Protein AF-0000000071068096 (afdb_homodimer)

pLDDT: mean 84.3, std 17.62, range [20.52, 98.5]

Sequence (348 aa):
MGEINALSCVGQDDVVSLRILCTKTRDGGQQKLEEVDMYGNTALLKACYLGRFECARTLLEFGANVFAMNYFGQNALTLATYAGHLPLVKELLRRRSYKDFNLSSMIPALCVATLQKHSALVAYFTQLDPRGVQETQTVHGLGVAELRGMIKTADRLNKHNAHSPPTFISNRLRMGEINALSCVGQDDVVSLRILCTKTRDGGQQKLEEVDMYGNTALLKACYLGRFECARTLLEFGANVFAMNYFGQNALTLATYAGHLPLVKELLRRRSYKDFNLSSMIPALCVATLQKHSALVAYFTQLDPRGVQETQTVHGLGVAELRGMIKTADRLNKHNAHSPPTFISNRLR

Foldseek 3Di:
DFPDALQVCLLVLPLPSNLVQLVVCLVPNLVRQLQAFPFRDGSLQLNLLQVSQSSNVSCVVSPHDQLGATNLQAGSLLNNLLVLRVVNNVVSCVPPPLVSRQVRGQARSLLSNVLSVSPVVVVVVCVSPVPCVVVRCQRPHDHNVRVVVSSVVVNVVSVVCSPDDRPRPPPPPD/DFPDALQVCLLVLPLPSNLVQLVVCLVPNLVRQLQAFPFRDGSLQLNLLQVSQSSNVSCVVSPHDQLGATNLQAGSLLNNLLVLRVVNNVVSCVPPPLVSRQVRGQARSLLSNVLSVSPVVVVVVCVSPVPCVVVRCQRPHDHNVRVVVSSVVVNVVSVVVSPDRRPRPPPPPD

Structure (mmCIF, N/CA/C/O backbone):
data_AF-0000000071068096-model_v1
#
loop_
_entity.id
_entity.type
_entity.pdbx_description
1 polymer PLU
#
loop_
_atom_site.group_PDB
_atom_site.id
_atom_site.type_symbol
_atom_site.label_atom_id
_atom_site.label_alt_id
_atom_site.label_comp_id
_atom_site.label_asym_id
_atom_site.label_entity_id
_atom_site.label_seq_id
_atom_site.pdbx_PDB_ins_code
_atom_site.Cartn_x
_atom_site.Cartn_y
_atom_site.Cartn_z
_atom_site.occupancy
_atom_site.B_iso_or_equiv
_atom_site.auth_seq_id
_atom_site.auth_comp_id
_atom_site.auth_asym_id
_atom_site.auth_atom_id
_atom_site.pdbx_PDB_model_num
ATOM 1 N N . MET A 1 1 ? 27.703 -15.531 -7.828 1 37.94 1 MET A N 1
ATOM 2 C CA . MET A 1 1 ? 26.578 -16.234 -8.422 1 37.94 1 MET A CA 1
ATOM 3 C C . MET A 1 1 ? 25.359 -16.188 -7.516 1 37.94 1 MET A C 1
ATOM 5 O O . MET A 1 1 ? 25.438 -16.547 -6.34 1 37.94 1 MET A O 1
ATOM 9 N N . GLY A 1 2 ? 24.562 -15.336 -7.652 1 51.66 2 GLY A N 1
ATOM 10 C CA . GLY A 1 2 ? 23.5 -15.062 -6.695 1 51.66 2 GLY A CA 1
ATOM 11 C C . GLY A 1 2 ? 22.766 -16.312 -6.238 1 51.66 2 GLY A C 1
ATOM 12 O O . GLY A 1 2 ? 22.766 -17.328 -6.945 1 51.66 2 GLY A O 1
ATOM 13 N N . GLU A 1 3 ? 22.703 -16.688 -5.016 1 64.75 3 GLU A N 1
ATOM 14 C CA . GLU A 1 3 ? 22.094 -17.891 -4.477 1 64.75 3 GLU A CA 1
ATOM 15 C C . GLU A 1 3 ? 20.766 -18.188 -5.168 1 64.75 3 GLU A C 1
ATOM 17 O O . GLU A 1 3 ? 19.969 -17.281 -5.41 1 64.75 3 GLU A O 1
ATOM 22 N N . ILE A 1 4 ? 20.812 -19.375 -5.875 1 80.62 4 ILE A N 1
ATOM 23 C CA . ILE A 1 4 ? 19.594 -19.844 -6.539 1 80.62 4 ILE A CA 1
ATOM 24 C C . ILE A 1 4 ? 18.5 -20.047 -5.504 1 80.62 4 ILE A C 1
ATOM 26 O O . ILE A 1 4 ? 18.672 -20.781 -4.535 1 80.62 4 ILE A O 1
ATOM 30 N N . ASN A 1 5 ? 17.547 -19.25 -5.516 1 89.81 5 ASN A N 1
ATOM 31 C CA . ASN A 1 5 ? 16.344 -19.438 -4.711 1 89.81 5 ASN A CA 1
ATOM 32 C C . ASN A 1 5 ? 15.078 -19.359 -5.559 1 89.81 5 ASN A C 1
ATOM 34 O O . ASN A 1 5 ? 15.156 -19.234 -6.781 1 89.81 5 ASN A O 1
ATOM 38 N N . ALA A 1 6 ? 14.008 -19.578 -4.996 1 93.69 6 ALA A N 1
ATOM 39 C CA . ALA A 1 6 ? 12.742 -19.656 -5.73 1 93.69 6 ALA A CA 1
ATOM 40 C C . ALA A 1 6 ? 12.469 -18.344 -6.477 1 93.69 6 ALA A C 1
ATOM 42 O O . ALA A 1 6 ? 12 -18.375 -7.617 1 93.69 6 ALA A O 1
ATOM 43 N N . LEU A 1 7 ? 12.781 -17.219 -5.891 1 94.12 7 LEU A N 1
ATOM 44 C CA . LEU A 1 7 ? 12.562 -15.906 -6.504 1 94.12 7 LEU A CA 1
ATOM 45 C C . LEU A 1 7 ? 13.383 -15.758 -7.781 1 94.12 7 LEU A C 1
ATOM 47 O O . LEU A 1 7 ? 12.875 -15.297 -8.805 1 94.12 7 LEU A O 1
ATOM 51 N N . SER A 1 8 ? 14.641 -16.141 -7.652 1 92.62 8 SER A N 1
ATOM 52 C CA . SER A 1 8 ? 15.5 -16.031 -8.828 1 92.62 8 SER A CA 1
ATOM 53 C C . SER A 1 8 ? 15.039 -16.969 -9.938 1 92.62 8 SER A C 1
ATOM 55 O O . SER A 1 8 ? 15.109 -16.625 -11.117 1 92.62 8 SER A O 1
ATOM 57 N N . CYS A 1 9 ? 14.633 -18.172 -9.594 1 94.38 9 CYS A N 1
ATOM 58 C CA . CYS A 1 9 ? 14.125 -19.109 -10.586 1 94.38 9 CYS A CA 1
ATOM 59 C C . CYS A 1 9 ? 12.93 -18.547 -11.328 1 94.38 9 CYS A C 1
ATOM 61 O O . CYS A 1 9 ? 12.859 -18.609 -12.555 1 94.38 9 CYS A O 1
ATOM 63 N N . VAL A 1 10 ? 12.031 -17.922 -10.586 1 95.62 10 VAL A N 1
ATOM 64 C CA . VAL A 1 10 ? 10.836 -17.344 -11.195 1 95.62 10 VAL A CA 1
ATOM 65 C C . VAL A 1 10 ? 11.227 -16.172 -12.086 1 95.62 10 VAL A C 1
ATOM 67 O O . VAL A 1 10 ? 10.695 -16.016 -13.195 1 95.62 10 VAL A O 1
ATOM 70 N N . GLY A 1 11 ? 12.125 -15.336 -11.578 1 93.44 11 GLY A N 1
ATOM 71 C CA . GLY A 1 11 ? 12.594 -14.211 -12.367 1 93.44 11 GLY A CA 1
ATOM 72 C C . GLY A 1 11 ? 13.109 -14.609 -13.734 1 93.44 11 GLY A C 1
ATOM 73 O O . GLY A 1 11 ? 12.914 -13.898 -14.711 1 93.44 11 GLY A O 1
ATOM 74 N N . GLN A 1 12 ? 13.641 -15.781 -13.781 1 93.44 12 GLN A N 1
ATOM 75 C CA . GLN A 1 12 ? 14.25 -16.25 -15.023 1 93.44 12 GLN A CA 1
ATOM 76 C C . GLN A 1 12 ? 13.32 -17.203 -15.766 1 93.44 12 GLN A C 1
ATOM 78 O O . GLN A 1 12 ? 13.695 -17.766 -16.797 1 93.44 12 GLN A O 1
ATOM 83 N N . ASP A 1 13 ? 12.18 -17.438 -15.234 1 95.81 13 ASP A N 1
ATOM 84 C CA . ASP A 1 13 ? 11.227 -18.406 -15.773 1 95.81 13 ASP A CA 1
ATOM 85 C C . ASP A 1 13 ? 11.859 -19.781 -15.891 1 95.81 13 ASP A C 1
ATOM 87 O O . ASP A 1 13 ? 11.656 -20.484 -16.891 1 95.81 13 ASP A O 1
ATOM 91 N N . ASP A 1 14 ? 12.672 -20.047 -14.922 1 95.5 14 ASP A N 1
ATOM 92 C CA . ASP A 1 14 ? 13.367 -21.328 -14.875 1 95.5 14 ASP A CA 1
ATOM 93 C C . ASP A 1 14 ? 12.57 -22.359 -14.062 1 95.5 14 ASP A C 1
ATOM 95 O O . ASP A 1 14 ? 12.906 -22.641 -12.914 1 95.5 14 ASP A O 1
ATOM 99 N N . VAL A 1 15 ? 11.695 -23.062 -14.703 1 97 15 VAL A N 1
ATOM 100 C CA . VAL A 1 15 ? 10.773 -23.984 -14.055 1 97 15 VAL A CA 1
ATOM 101 C C . VAL A 1 15 ? 11.523 -25.219 -13.555 1 97 15 VAL A C 1
ATOM 103 O O . VAL A 1 15 ? 11.227 -25.75 -12.484 1 97 15 VAL A O 1
ATOM 106 N N . VAL A 1 16 ? 12.414 -25.625 -14.305 1 96.5 16 VAL A N 1
ATOM 107 C CA . VAL A 1 16 ? 13.156 -26.844 -13.984 1 96.5 16 VAL A CA 1
ATOM 108 C C . VAL A 1 16 ? 13.922 -26.656 -12.672 1 96.5 16 VAL A C 1
ATOM 110 O O . VAL A 1 16 ? 13.789 -27.453 -11.742 1 96.5 16 VAL A O 1
ATOM 113 N N . SER A 1 17 ? 14.719 -25.625 -12.586 1 94.62 17 SER A N 1
ATOM 114 C CA . SER A 1 17 ? 15.461 -25.328 -11.367 1 94.62 17 SER A CA 1
ATOM 115 C C . SER A 1 17 ? 14.516 -25.125 -10.188 1 94.62 17 SER A C 1
ATOM 117 O O . SER A 1 17 ? 14.82 -25.516 -9.055 1 94.62 17 SER A O 1
ATOM 119 N N . LEU A 1 18 ? 13.406 -24.5 -10.438 1 95.06 18 LEU A N 1
ATOM 120 C CA . LEU A 1 18 ? 12.414 -24.281 -9.391 1 95.06 18 LEU A CA 1
ATOM 121 C C . LEU A 1 18 ? 11.898 -25.609 -8.852 1 95.06 18 LEU A C 1
ATOM 123 O O . LEU A 1 18 ? 11.797 -25.781 -7.637 1 95.06 18 LEU A O 1
ATOM 127 N N . ARG A 1 19 ? 11.594 -26.516 -9.727 1 94.06 19 ARG A N 1
ATOM 128 C CA . ARG A 1 19 ? 11.086 -27.828 -9.312 1 94.06 19 ARG A CA 1
ATOM 129 C C . ARG A 1 19 ? 12.117 -28.578 -8.492 1 94.06 19 ARG A C 1
ATOM 131 O O . ARG A 1 19 ? 11.781 -29.234 -7.5 1 94.06 19 ARG A O 1
ATOM 138 N N . ILE A 1 20 ? 13.297 -28.516 -8.93 1 92.12 20 ILE A N 1
ATOM 139 C CA . ILE A 1 20 ? 14.383 -29.172 -8.211 1 92.12 20 ILE A CA 1
ATOM 140 C C . ILE A 1 20 ? 14.5 -28.578 -6.805 1 92.12 20 ILE A C 1
ATOM 142 O O . ILE A 1 20 ? 14.586 -29.312 -5.82 1 92.12 20 ILE A O 1
ATOM 146 N N . LEU A 1 21 ? 14.523 -27.281 -6.801 1 90.69 21 LEU A N 1
ATOM 147 C CA . LEU A 1 21 ? 14.617 -26.578 -5.52 1 90.69 21 LEU A CA 1
ATOM 148 C C . LEU A 1 21 ? 13.461 -26.984 -4.602 1 90.69 21 LEU A C 1
ATOM 150 O O . LEU A 1 21 ? 13.672 -27.25 -3.416 1 90.69 21 LEU A O 1
ATOM 154 N N . CYS A 1 22 ? 12.266 -27.047 -5.078 1 91.12 22 CYS A N 1
ATOM 155 C CA . CYS A 1 22 ? 11.078 -27.375 -4.293 1 91.12 22 CYS A CA 1
ATOM 156 C C . CYS A 1 22 ? 11.125 -28.812 -3.805 1 91.12 22 CYS A C 1
ATOM 158 O O . CYS A 1 22 ? 10.664 -29.125 -2.699 1 91.12 22 CYS A O 1
ATOM 160 N N . THR A 1 23 ? 11.594 -29.672 -4.645 1 88.94 23 THR A N 1
ATOM 161 C CA . THR A 1 23 ? 11.688 -31.078 -4.281 1 88.94 23 THR A CA 1
ATOM 162 C C . THR A 1 23 ? 12.68 -31.297 -3.145 1 88.94 23 THR A C 1
ATOM 164 O O . THR A 1 23 ? 12.461 -32.125 -2.256 1 88.94 23 THR A O 1
ATOM 167 N N . LYS A 1 24 ? 13.688 -30.547 -3.139 1 83.06 24 LYS A N 1
ATOM 168 C CA . LYS A 1 24 ? 14.711 -30.656 -2.107 1 83.06 24 LYS A CA 1
ATOM 169 C C . LYS A 1 24 ? 14.219 -30.094 -0.776 1 83.06 24 LYS A C 1
ATOM 171 O O . LYS A 1 24 ? 14.648 -30.547 0.289 1 83.06 24 LYS A O 1
ATOM 176 N N . THR A 1 25 ? 13.453 -29.125 -0.808 1 71.06 25 THR A N 1
ATOM 177 C CA . THR A 1 25 ? 13.016 -28.422 0.397 1 71.06 25 THR A CA 1
ATOM 178 C C . THR A 1 25 ? 11.781 -29.078 0.997 1 71.06 25 THR A C 1
ATOM 180 O O . THR A 1 25 ? 11.219 -28.594 1.975 1 71.06 25 THR A O 1
ATOM 183 N N . ARG A 1 26 ? 11.211 -30.094 0.509 1 66.56 26 ARG A N 1
ATOM 184 C CA . ARG A 1 26 ? 9.992 -30.75 0.971 1 66.56 26 ARG A CA 1
ATOM 185 C C . ARG A 1 26 ? 10.039 -31 2.475 1 66.56 26 ARG A C 1
ATOM 187 O O . ARG A 1 26 ? 9.031 -30.828 3.168 1 66.56 26 ARG A O 1
ATOM 194 N N . ASP A 1 27 ? 11.195 -31.375 3.047 1 58.59 27 ASP A N 1
ATOM 195 C CA . ASP A 1 27 ? 11.258 -31.734 4.461 1 58.59 27 ASP A CA 1
ATOM 196 C C . ASP A 1 27 ? 11.469 -30.5 5.336 1 58.59 27 ASP A C 1
ATOM 198 O O . ASP A 1 27 ? 11.43 -30.594 6.562 1 58.59 27 ASP A O 1
ATOM 202 N N . GLY A 1 28 ? 11.531 -29.375 4.879 1 56.25 28 GLY A N 1
ATOM 203 C CA . GLY A 1 28 ? 11.82 -28.219 5.707 1 56.25 28 GLY A CA 1
ATOM 204 C C . GLY A 1 28 ? 11.797 -26.906 4.93 1 56.25 28 GLY A C 1
ATOM 205 O O . GLY A 1 28 ? 12.062 -25.844 5.492 1 56.25 28 GLY A O 1
ATOM 206 N N . GLY A 1 29 ? 11.414 -27.078 3.834 1 58.28 29 GLY A N 1
ATOM 207 C CA . GLY A 1 29 ? 11.812 -26.109 2.824 1 58.28 29 GLY A CA 1
ATOM 208 C C . GLY A 1 29 ? 10.727 -25.094 2.514 1 58.28 29 GLY A C 1
ATOM 209 O O . GLY A 1 29 ? 10.875 -24.297 1.591 1 58.28 29 GLY A O 1
ATOM 210 N N . GLN A 1 30 ? 9.656 -25.312 3.158 1 64.12 30 GLN A N 1
ATOM 211 C CA . GLN A 1 30 ? 8.625 -24.312 2.93 1 64.12 30 GLN A CA 1
ATOM 212 C C . GLN A 1 30 ? 9.148 -22.906 3.207 1 64.12 30 GLN A C 1
ATOM 214 O O . GLN A 1 30 ? 8.75 -21.953 2.545 1 64.12 30 GLN A O 1
ATOM 219 N N . GLN A 1 31 ? 10.031 -22.922 4.098 1 66.69 31 GLN A N 1
ATOM 220 C CA . GLN A 1 31 ? 10.594 -21.625 4.473 1 66.69 31 GLN A CA 1
ATOM 221 C C . GLN A 1 31 ? 11.328 -20.984 3.301 1 66.69 31 GLN A C 1
ATOM 223 O O . GLN A 1 31 ? 11.273 -19.766 3.113 1 66.69 31 GLN A O 1
ATOM 228 N N . LYS A 1 32 ? 11.797 -21.844 2.512 1 78.5 32 LYS A N 1
ATOM 229 C CA . LYS A 1 32 ? 12.586 -21.312 1.402 1 78.5 32 LYS A CA 1
ATOM 230 C C . LYS A 1 32 ? 11.688 -20.781 0.292 1 78.5 32 LYS A C 1
ATOM 232 O O . LYS A 1 32 ? 12.055 -19.828 -0.41 1 78.5 32 LYS A O 1
ATOM 237 N N . LEU A 1 33 ? 10.492 -21.328 0.272 1 88.38 33 LEU A N 1
ATOM 238 C CA . LEU A 1 33 ? 9.555 -20.891 -0.749 1 88.38 33 LEU A CA 1
ATOM 239 C C . LEU A 1 33 ? 8.945 -19.531 -0.385 1 88.38 33 LEU A C 1
ATOM 241 O O . LEU A 1 33 ? 8.484 -18.797 -1.26 1 88.38 33 LEU A O 1
ATOM 245 N N . GLU A 1 34 ? 9.094 -19.172 0.942 1 92.06 34 GLU A N 1
ATOM 246 C CA . GLU A 1 34 ? 8.352 -18 1.415 1 92.06 34 GLU A CA 1
ATOM 247 C C . GLU A 1 34 ? 9.281 -16.812 1.606 1 92.06 34 GLU A C 1
ATOM 249 O O . GLU A 1 34 ? 8.875 -15.789 2.168 1 92.06 34 GLU A O 1
ATOM 254 N N . GLU A 1 35 ? 10.508 -17.047 1.149 1 90.81 35 GLU A N 1
ATOM 255 C CA . GLU A 1 35 ? 11.375 -15.883 1.141 1 90.81 35 GLU A CA 1
ATOM 256 C C . GLU A 1 35 ? 10.773 -14.758 0.299 1 90.81 35 GLU A C 1
ATOM 258 O O . GLU A 1 35 ? 10.117 -15.016 -0.711 1 90.81 35 GLU A O 1
ATOM 263 N N . VAL A 1 36 ? 11.016 -13.484 0.747 1 93.12 36 VAL A N 1
ATOM 264 C CA . VAL A 1 36 ? 10.406 -12.367 0.035 1 93.12 36 VAL A CA 1
ATOM 265 C C . VAL A 1 36 ? 11.5 -11.43 -0.486 1 93.12 36 VAL A C 1
ATOM 267 O O . VAL A 1 36 ? 12.602 -11.398 0.057 1 93.12 36 VAL A O 1
ATOM 270 N N . ASP A 1 37 ? 11.188 -10.68 -1.514 1 91.56 37 ASP A N 1
ATOM 271 C CA . ASP A 1 37 ? 12.078 -9.625 -1.99 1 91.56 37 ASP A CA 1
ATOM 272 C C . ASP A 1 37 ? 11.844 -8.32 -1.236 1 91.56 37 ASP A C 1
ATOM 274 O O . ASP A 1 37 ? 11.164 -8.312 -0.205 1 91.56 37 ASP A O 1
ATOM 278 N N . MET A 1 38 ? 12.43 -7.215 -1.698 1 88.75 38 MET A N 1
ATOM 279 C CA . MET A 1 38 ? 12.422 -5.945 -0.978 1 88.75 38 MET A CA 1
ATOM 280 C C . MET A 1 38 ? 11.008 -5.367 -0.907 1 88.75 38 MET A C 1
ATOM 282 O O . MET A 1 38 ? 10.734 -4.492 -0.085 1 88.75 38 MET A O 1
ATOM 286 N N . TYR A 1 39 ? 10.172 -5.898 -1.761 1 92 39 TYR A N 1
ATOM 287 C CA . TYR A 1 39 ? 8.805 -5.383 -1.772 1 92 39 TYR A CA 1
ATOM 288 C C . TYR A 1 39 ? 7.832 -6.402 -1.199 1 92 39 TYR A C 1
ATOM 290 O O . TYR A 1 39 ? 6.613 -6.246 -1.327 1 92 39 TYR A O 1
ATOM 298 N N . GLY A 1 40 ? 8.383 -7.465 -0.625 1 93 40 GLY A N 1
ATOM 299 C CA . GLY A 1 40 ? 7.547 -8.438 0.073 1 93 40 GLY A CA 1
ATOM 300 C C . GLY A 1 40 ? 6.965 -9.492 -0.846 1 93 40 GLY A C 1
ATOM 301 O O . GLY A 1 40 ? 6.043 -10.211 -0.461 1 93 40 GLY A O 1
ATOM 302 N N . ASN A 1 41 ? 7.449 -9.562 -2.043 1 94.88 41 ASN A N 1
ATOM 303 C CA . ASN A 1 41 ? 6.961 -10.578 -2.965 1 94.88 41 ASN A CA 1
ATOM 304 C C . ASN A 1 41 ? 7.586 -11.945 -2.68 1 94.88 41 ASN A C 1
ATOM 306 O O . ASN A 1 41 ? 8.812 -12.07 -2.643 1 94.88 41 ASN A O 1
ATOM 310 N N . THR A 1 42 ? 6.734 -12.883 -2.457 1 95.25 42 THR A N 1
ATOM 311 C CA . THR A 1 42 ? 7.195 -14.266 -2.496 1 95.25 42 THR A CA 1
ATOM 312 C C . THR A 1 42 ? 7.398 -14.727 -3.936 1 95.25 42 THR A C 1
ATOM 314 O O . THR A 1 42 ? 7.055 -14.008 -4.879 1 95.25 42 THR A O 1
ATOM 317 N N . ALA A 1 43 ? 7.957 -15.922 -4.051 1 96.06 43 ALA A N 1
ATOM 318 C CA . ALA A 1 43 ? 8.117 -16.484 -5.395 1 96.06 43 ALA A CA 1
ATOM 319 C C . ALA A 1 43 ? 6.773 -16.625 -6.09 1 96.06 43 ALA A C 1
ATOM 321 O O . ALA A 1 43 ? 6.652 -16.359 -7.289 1 96.06 43 ALA A O 1
ATOM 322 N N . LEU A 1 44 ? 5.762 -17.047 -5.363 1 97.44 44 LEU A N 1
ATOM 323 C CA . LEU A 1 44 ? 4.434 -17.203 -5.953 1 97.44 44 LEU A CA 1
ATOM 324 C C . LEU A 1 44 ? 3.893 -15.859 -6.434 1 97.44 44 LEU A C 1
ATOM 326 O O . LEU A 1 44 ? 3.379 -15.75 -7.551 1 97.44 44 LEU A O 1
ATOM 330 N N . LEU A 1 45 ? 3.982 -14.844 -5.574 1 96.94 45 LEU A N 1
ATOM 331 C CA . LEU A 1 45 ? 3.502 -13.516 -5.957 1 96.94 45 LEU A CA 1
ATOM 332 C C . LEU A 1 45 ? 4.223 -13.023 -7.207 1 96.94 45 LEU A C 1
ATOM 334 O O . LEU A 1 45 ? 3.588 -12.484 -8.117 1 96.94 45 LEU A O 1
ATOM 338 N N . LYS A 1 46 ? 5.504 -13.211 -7.234 1 96.56 46 LYS A N 1
ATOM 339 C CA . LYS A 1 46 ? 6.281 -12.797 -8.398 1 96.56 46 LYS A CA 1
ATOM 340 C C . LYS A 1 46 ? 5.844 -13.555 -9.648 1 96.56 46 LYS A C 1
ATOM 342 O O . LYS A 1 46 ? 5.719 -12.969 -10.727 1 96.56 46 LYS A O 1
ATOM 347 N N . ALA A 1 47 ? 5.672 -14.82 -9.539 1 97.38 47 ALA A N 1
ATOM 348 C CA . ALA A 1 47 ? 5.199 -15.625 -10.664 1 97.38 47 ALA A CA 1
ATOM 349 C C . ALA A 1 47 ? 3.857 -15.117 -11.18 1 97.38 47 ALA A C 1
ATOM 351 O O . ALA A 1 47 ? 3.633 -15.062 -12.391 1 97.38 47 ALA A O 1
ATOM 352 N N . CYS A 1 48 ? 2.961 -14.734 -10.297 1 97.88 48 CYS A N 1
ATOM 353 C CA . CYS A 1 48 ? 1.644 -14.227 -10.656 1 97.88 48 CYS A CA 1
ATOM 354 C C . CYS A 1 48 ? 1.756 -12.875 -11.359 1 97.88 48 CYS A C 1
ATOM 356 O O . CYS A 1 48 ? 1.116 -12.648 -12.383 1 97.88 48 CYS A O 1
ATOM 358 N N . TYR A 1 49 ? 2.572 -12.039 -10.828 1 96.69 49 TYR A N 1
ATOM 359 C CA . TYR A 1 49 ? 2.775 -10.727 -11.422 1 96.69 49 TYR A CA 1
ATOM 360 C C . TYR A 1 49 ? 3.297 -10.836 -12.844 1 96.69 49 TYR A C 1
ATOM 362 O O . TYR A 1 49 ? 2.883 -10.086 -13.727 1 96.69 49 TYR A O 1
ATOM 370 N N . LEU A 1 50 ? 4.16 -11.82 -13.031 1 96.38 50 LEU A N 1
ATOM 371 C CA . LEU A 1 50 ? 4.828 -11.969 -14.32 1 96.38 50 LEU A CA 1
ATOM 372 C C . LEU A 1 50 ? 4.012 -12.859 -15.258 1 96.38 50 LEU A C 1
ATOM 374 O O . LEU A 1 50 ? 4.359 -13.023 -16.422 1 96.38 50 LEU A O 1
ATOM 378 N N . GLY A 1 51 ? 3.002 -13.43 -14.75 1 96.56 51 GLY A N 1
ATOM 379 C CA . GLY A 1 51 ? 2.188 -14.32 -15.562 1 96.56 51 GLY A CA 1
ATOM 380 C C . GLY A 1 51 ? 2.891 -15.625 -15.906 1 96.56 51 GLY A C 1
ATOM 381 O O . GLY A 1 51 ? 2.74 -16.141 -17.016 1 96.56 51 GLY A O 1
ATOM 382 N N . ARG A 1 52 ? 3.691 -16.062 -15.055 1 97.12 52 ARG A N 1
ATOM 383 C CA . ARG A 1 52 ? 4.418 -17.297 -15.289 1 97.12 52 ARG A CA 1
ATOM 384 C C . ARG A 1 52 ? 3.643 -18.5 -14.742 1 97.12 52 ARG A C 1
ATOM 386 O O . ARG A 1 52 ? 3.912 -18.969 -13.633 1 97.12 52 ARG A O 1
ATOM 393 N N . PHE A 1 53 ? 2.863 -19.031 -15.547 1 98.31 53 PHE A N 1
ATOM 394 C CA . PHE A 1 53 ? 1.856 -20.016 -15.164 1 98.31 53 PHE A CA 1
ATOM 395 C C . PHE A 1 53 ? 2.514 -21.266 -14.594 1 98.31 53 PHE A C 1
ATOM 397 O O . PHE A 1 53 ? 2.148 -21.734 -13.516 1 98.31 53 PHE A O 1
ATOM 404 N N . GLU A 1 54 ? 3.477 -21.797 -15.258 1 98.44 54 GLU A N 1
ATOM 405 C CA . GLU A 1 54 ? 4.082 -23.047 -14.844 1 98.44 54 GLU A CA 1
ATOM 406 C C . GLU A 1 54 ? 4.855 -22.891 -13.539 1 98.44 54 GLU A C 1
ATOM 408 O O . GLU A 1 54 ? 4.871 -23.797 -12.711 1 98.44 54 GLU A O 1
ATOM 413 N N . CYS A 1 55 ? 5.527 -21.766 -13.367 1 97.94 55 CYS A N 1
ATOM 414 C CA . CYS A 1 55 ? 6.188 -21.484 -12.094 1 97.94 55 CYS A CA 1
ATOM 415 C C . CYS A 1 55 ? 5.176 -21.438 -10.961 1 97.94 55 CYS A C 1
ATOM 417 O O . CYS A 1 55 ? 5.379 -22.062 -9.914 1 97.94 55 CYS A O 1
ATOM 419 N N . ALA A 1 56 ? 4.125 -20.688 -11.188 1 98.25 56 ALA A N 1
ATOM 420 C CA . ALA A 1 56 ? 3.09 -20.547 -10.172 1 98.25 56 ALA A CA 1
ATOM 421 C C . ALA A 1 56 ? 2.482 -21.906 -9.82 1 98.25 56 ALA A C 1
ATOM 423 O O . ALA A 1 56 ? 2.309 -22.234 -8.641 1 98.25 56 ALA A O 1
ATOM 424 N N . ARG A 1 57 ? 2.178 -22.672 -10.828 1 97.69 57 ARG A N 1
ATOM 425 C CA . ARG A 1 57 ? 1.593 -24 -10.617 1 97.69 57 ARG A CA 1
ATOM 426 C C . ARG A 1 57 ? 2.529 -24.891 -9.805 1 97.69 57 ARG A C 1
ATOM 428 O O . ARG A 1 57 ? 2.092 -25.578 -8.883 1 97.69 57 ARG A O 1
ATOM 435 N N . THR A 1 58 ? 3.793 -24.906 -10.164 1 96.31 58 THR A N 1
ATOM 436 C CA . THR A 1 58 ? 4.793 -25.688 -9.43 1 96.31 58 THR A CA 1
ATOM 437 C C . THR A 1 58 ? 4.836 -25.266 -7.969 1 96.31 58 THR A C 1
ATOM 439 O O . THR A 1 58 ? 4.797 -26.109 -7.07 1 96.31 58 THR A O 1
ATOM 442 N N . LEU A 1 59 ? 4.934 -23.969 -7.723 1 96.5 59 LEU A N 1
ATOM 443 C CA . LEU A 1 59 ? 4.992 -23.438 -6.363 1 96.5 59 LEU A CA 1
ATOM 444 C C . LEU A 1 59 ? 3.75 -23.844 -5.574 1 96.5 59 LEU A C 1
ATOM 446 O O . LEU A 1 59 ? 3.854 -24.266 -4.418 1 96.5 59 LEU A O 1
ATOM 450 N N . LEU A 1 60 ? 2.59 -23.734 -6.172 1 95.94 60 LEU A N 1
ATOM 451 C CA . LEU A 1 60 ? 1.342 -24.109 -5.516 1 95.94 60 LEU A CA 1
ATOM 452 C C . LEU A 1 60 ? 1.319 -25.609 -5.203 1 95.94 60 LEU A C 1
ATOM 454 O O . LEU A 1 60 ? 0.844 -26.016 -4.145 1 95.94 60 LEU A O 1
ATOM 458 N N . GLU A 1 61 ? 1.783 -26.406 -6.117 1 93.81 61 GLU A N 1
ATOM 459 C CA . GLU A 1 61 ? 1.857 -27.859 -5.926 1 93.81 61 GLU A CA 1
ATOM 460 C C . GLU A 1 61 ? 2.727 -28.203 -4.723 1 93.81 61 GLU A C 1
ATOM 462 O O . GLU A 1 61 ? 2.455 -29.188 -4.02 1 93.81 61 GLU A O 1
ATOM 467 N N . PHE A 1 62 ? 3.723 -27.453 -4.5 1 93.25 62 PHE A N 1
ATOM 468 C CA . PHE A 1 62 ? 4.668 -27.766 -3.432 1 93.25 62 PHE A CA 1
ATOM 469 C C . PHE A 1 62 ? 4.324 -26.984 -2.164 1 93.25 62 PHE A C 1
ATOM 471 O O . PHE A 1 62 ? 5.129 -26.922 -1.234 1 93.25 62 PHE A O 1
ATOM 478 N N . GLY A 1 63 ? 3.211 -26.266 -2.193 1 92.12 63 GLY A N 1
ATOM 479 C CA . GLY A 1 63 ? 2.662 -25.766 -0.942 1 92.12 63 GLY A CA 1
ATOM 480 C C . GLY A 1 63 ? 2.965 -24.297 -0.699 1 92.12 63 GLY A C 1
ATOM 481 O O . GLY A 1 63 ? 2.936 -23.844 0.443 1 92.12 63 GLY A O 1
ATOM 482 N N . ALA A 1 64 ? 3.32 -23.547 -1.729 1 94.25 64 ALA A N 1
ATOM 483 C CA . ALA A 1 64 ? 3.51 -22.109 -1.544 1 94.25 64 ALA A CA 1
ATOM 484 C C . ALA A 1 64 ? 2.289 -21.484 -0.882 1 94.25 64 ALA A C 1
ATOM 486 O O . ALA A 1 64 ? 1.152 -21.875 -1.152 1 94.25 64 ALA A O 1
ATOM 487 N N . ASN A 1 65 ? 2.49 -20.5 0.009 1 93.44 65 ASN A N 1
ATOM 488 C CA . ASN A 1 65 ? 1.43 -19.828 0.754 1 93.44 65 ASN A CA 1
ATOM 489 C C . ASN A 1 65 ? 0.576 -18.953 -0.155 1 93.44 65 ASN A C 1
ATOM 491 O O . ASN A 1 65 ? 0.968 -17.828 -0.49 1 93.44 65 ASN A O 1
ATOM 495 N N . VAL A 1 66 ? -0.617 -19.406 -0.5 1 95.19 66 VAL A N 1
ATOM 496 C CA . VAL A 1 66 ? -1.519 -18.719 -1.415 1 95.19 66 VAL A CA 1
ATOM 497 C C . VAL A 1 66 ? -2.135 -17.516 -0.717 1 95.19 66 VAL A C 1
ATOM 499 O O . VAL A 1 66 ? -2.676 -16.609 -1.372 1 95.19 66 VAL A O 1
ATOM 502 N N . PHE A 1 67 ? -1.901 -17.312 0.592 1 91.12 67 PHE A N 1
ATOM 503 C CA . PHE A 1 67 ? -2.494 -16.234 1.386 1 91.12 67 PHE A CA 1
ATOM 504 C C . PHE A 1 67 ? -1.532 -15.062 1.516 1 91.12 67 PHE A C 1
ATOM 506 O O . PHE A 1 67 ? -1.891 -14.016 2.061 1 91.12 67 PHE A O 1
ATOM 513 N N . ALA A 1 68 ? -0.378 -15.211 0.988 1 91.44 68 ALA A N 1
ATOM 514 C C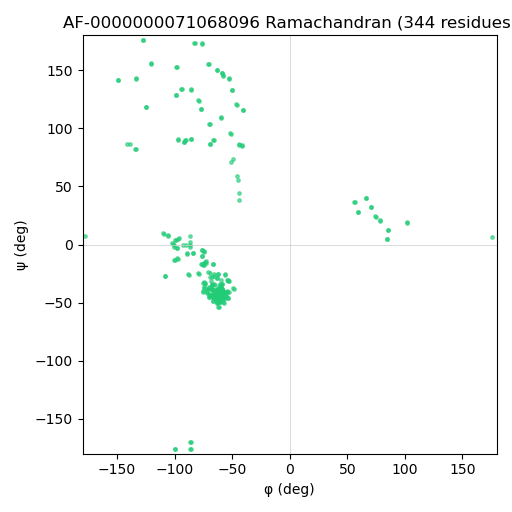A . ALA A 1 68 ? 0.646 -14.18 1.134 1 91.44 68 ALA A CA 1
ATOM 515 C C . ALA A 1 68 ? 0.211 -12.875 0.469 1 91.44 68 ALA A C 1
ATOM 517 O O . ALA A 1 68 ? -0.556 -12.891 -0.498 1 91.44 68 ALA A O 1
ATOM 518 N N . MET A 1 69 ? 0.67 -11.773 0.993 1 90.5 69 MET A N 1
ATOM 519 C CA . MET A 1 69 ? 0.502 -10.43 0.45 1 90.5 69 MET A CA 1
ATOM 520 C C . MET A 1 69 ? 1.824 -9.672 0.46 1 90.5 69 MET A C 1
ATOM 522 O O . MET A 1 69 ? 2.619 -9.812 1.391 1 90.5 69 MET A O 1
ATOM 526 N N . ASN A 1 70 ? 2.008 -8.891 -0.576 1 91.94 70 ASN A N 1
ATOM 527 C CA . ASN A 1 70 ? 3.219 -8.078 -0.562 1 91.94 70 ASN A CA 1
ATOM 528 C C . ASN A 1 70 ? 3 -6.758 0.176 1 91.94 70 ASN A C 1
ATOM 530 O O . ASN A 1 70 ? 1.941 -6.539 0.766 1 91.94 70 ASN A O 1
ATOM 534 N N . TYR A 1 71 ? 3.998 -5.965 0.153 1 89.44 71 TYR A N 1
ATOM 535 C CA . TYR A 1 71 ? 3.986 -4.766 0.985 1 89.44 71 TYR A CA 1
ATOM 536 C C . TYR A 1 71 ? 3.088 -3.693 0.385 1 89.44 71 TYR A C 1
ATOM 538 O O . TYR A 1 71 ? 2.859 -2.648 1.001 1 89.44 71 TYR A O 1
ATOM 546 N N . PHE A 1 72 ? 2.531 -3.928 -0.812 1 88 72 PHE A N 1
ATOM 547 C CA . PHE A 1 72 ? 1.571 -3.031 -1.443 1 88 72 PHE A CA 1
ATOM 548 C C . PHE A 1 72 ? 0.146 -3.525 -1.228 1 88 72 PHE A C 1
ATOM 550 O O . PHE A 1 72 ? -0.805 -2.947 -1.759 1 88 72 PHE A O 1
ATOM 557 N N . GLY A 1 73 ? 0.034 -4.59 -0.471 1 86.38 73 GLY A N 1
ATOM 558 C CA . GLY A 1 73 ? -1.285 -5.137 -0.198 1 86.38 73 GLY A CA 1
ATOM 559 C C . GLY A 1 73 ? -1.84 -5.961 -1.346 1 86.38 73 GLY A C 1
ATOM 560 O O . GLY A 1 73 ? -3.057 -6.105 -1.483 1 86.38 73 GLY A O 1
ATOM 561 N N . GLN A 1 74 ? -1.029 -6.406 -2.172 1 91.5 74 GLN A N 1
ATOM 562 C CA . GLN A 1 74 ? -1.454 -7.223 -3.307 1 91.5 74 GLN A CA 1
ATOM 563 C C . GLN A 1 74 ? -1.251 -8.711 -3.021 1 91.5 74 GLN A C 1
ATOM 565 O O . GLN A 1 74 ? -0.189 -9.117 -2.545 1 91.5 74 GLN A O 1
ATOM 570 N N . ASN A 1 75 ? -2.279 -9.453 -3.236 1 93.81 75 ASN A N 1
ATOM 571 C CA . ASN A 1 75 ? -2.146 -10.898 -3.121 1 93.81 75 ASN A CA 1
ATOM 572 C C . ASN A 1 75 ? -1.996 -11.555 -4.488 1 93.81 75 ASN A C 1
ATOM 574 O O . ASN A 1 75 ? -1.909 -10.867 -5.508 1 93.81 75 ASN A O 1
ATOM 578 N N . ALA A 1 76 ? -1.945 -12.891 -4.5 1 97.19 76 ALA A N 1
ATOM 579 C CA . ALA A 1 76 ? -1.67 -13.633 -5.727 1 97.19 76 ALA A CA 1
ATOM 580 C C . ALA A 1 76 ? -2.736 -13.359 -6.785 1 97.19 76 ALA A C 1
ATOM 582 O O . ALA A 1 76 ? -2.418 -13.172 -7.961 1 97.19 76 ALA A O 1
ATOM 583 N N . LEU A 1 77 ? -3.99 -13.258 -6.398 1 97.12 77 LEU A N 1
ATOM 584 C CA . LEU A 1 77 ? -5.086 -13.039 -7.34 1 97.12 77 LEU A CA 1
ATOM 585 C C . LEU A 1 77 ? -4.98 -11.656 -7.977 1 97.12 77 LEU A C 1
ATOM 587 O O . LEU A 1 77 ? -5.117 -11.523 -9.195 1 97.12 77 LEU A O 1
ATOM 591 N N . THR A 1 78 ? -4.73 -10.688 -7.148 1 95.38 78 THR A N 1
ATOM 592 C CA . THR A 1 78 ? -4.605 -9.32 -7.645 1 95.38 78 THR A CA 1
ATOM 593 C C . THR A 1 78 ? -3.463 -9.211 -8.648 1 95.38 78 THR A C 1
ATOM 595 O O . THR A 1 78 ? -3.611 -8.586 -9.703 1 95.38 78 THR A O 1
ATOM 598 N N . LEU A 1 79 ? -2.416 -9.828 -8.336 1 96.81 79 LEU A N 1
ATOM 599 C CA . LEU A 1 79 ? -1.247 -9.75 -9.211 1 96.81 79 LEU A CA 1
ATOM 600 C C . LEU A 1 79 ? -1.484 -10.508 -10.508 1 96.81 79 LEU A C 1
ATOM 602 O O . LEU A 1 79 ? -1.136 -10.031 -11.586 1 96.81 79 LEU A O 1
ATOM 606 N N . ALA A 1 80 ? -2.014 -11.688 -10.445 1 98.19 80 ALA A N 1
ATOM 607 C CA . ALA A 1 80 ? -2.352 -12.438 -11.656 1 98.19 80 ALA A CA 1
ATOM 608 C C . ALA A 1 80 ? -3.332 -11.656 -12.523 1 98.19 80 ALA A C 1
ATOM 610 O O . ALA A 1 80 ? -3.254 -11.711 -13.758 1 98.19 80 ALA A O 1
ATOM 611 N N . THR A 1 81 ? -4.297 -10.977 -11.891 1 97.12 81 THR A N 1
ATOM 612 C CA . THR A 1 81 ? -5.258 -10.141 -12.586 1 97.12 81 THR A CA 1
ATOM 613 C C . THR A 1 81 ? -4.555 -8.984 -13.289 1 97.12 81 THR A C 1
ATOM 615 O O . THR A 1 81 ? -4.871 -8.664 -14.438 1 97.12 81 THR A O 1
ATOM 618 N N . TYR A 1 82 ? -3.67 -8.375 -12.57 1 96.69 82 TYR A N 1
ATOM 619 C CA . TYR A 1 82 ? -2.889 -7.297 -13.172 1 96.69 82 TYR A CA 1
ATOM 620 C C . TYR A 1 82 ? -2.205 -7.77 -14.445 1 96.69 82 TYR A C 1
ATOM 622 O O . TYR A 1 82 ? -2.174 -7.043 -15.445 1 96.69 82 TYR A O 1
ATOM 630 N N . ALA A 1 83 ? -1.682 -8.984 -14.414 1 96.62 83 ALA A N 1
ATOM 631 C CA . ALA A 1 83 ? -0.986 -9.555 -15.562 1 96.62 83 ALA A CA 1
ATOM 632 C C . ALA A 1 83 ? -1.972 -9.945 -16.656 1 96.62 83 ALA A C 1
ATOM 634 O O . ALA A 1 83 ? -1.568 -10.25 -17.781 1 96.62 83 ALA A O 1
ATOM 635 N N . GLY A 1 84 ? -3.219 -10 -16.312 1 97.81 84 GLY A N 1
ATOM 63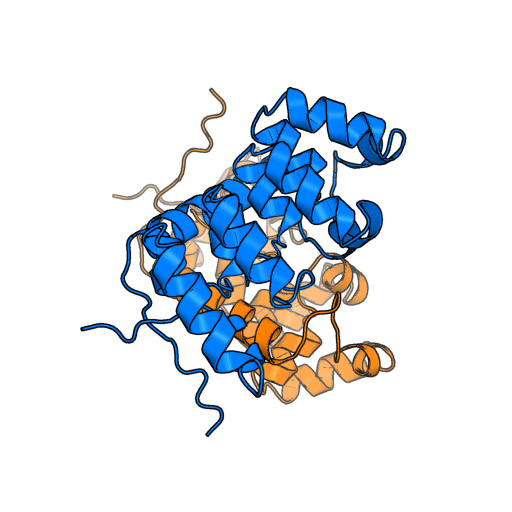6 C CA . GLY A 1 84 ? -4.242 -10.367 -17.281 1 97.81 84 GLY A CA 1
ATOM 637 C C . GLY A 1 84 ? -4.258 -11.852 -17.609 1 97.81 84 GLY A C 1
ATOM 638 O O . GLY A 1 84 ? -4.68 -12.25 -18.688 1 97.81 84 GLY A O 1
ATOM 639 N N . HIS A 1 85 ? -3.781 -12.648 -16.766 1 98 85 HIS A N 1
ATOM 640 C CA . HIS A 1 85 ? -3.588 -14.07 -17.047 1 98 85 HIS A CA 1
ATOM 641 C C . HIS A 1 85 ? -4.758 -14.898 -16.516 1 98 85 HIS A C 1
ATOM 643 O O . HIS A 1 85 ? -4.684 -15.469 -15.43 1 98 85 HIS A O 1
ATOM 649 N N . LEU A 1 86 ? -5.754 -15.125 -17.297 1 98.31 86 LEU A N 1
ATOM 650 C CA . LEU A 1 86 ? -7 -15.773 -16.906 1 98.31 86 LEU A CA 1
ATOM 651 C C . LEU A 1 86 ? -6.746 -17.203 -16.453 1 98.31 86 LEU A C 1
ATOM 653 O O . LEU A 1 86 ? -7.254 -17.641 -15.414 1 98.31 86 LEU A O 1
ATOM 657 N N . PRO A 1 87 ? -5.934 -17.984 -17.156 1 98.44 87 PRO A N 1
ATOM 658 C CA . PRO A 1 87 ? -5.668 -19.359 -16.703 1 98.44 87 PRO A CA 1
ATOM 659 C C . PRO A 1 87 ? -5.074 -19.391 -15.289 1 98.44 87 PRO A C 1
ATOM 661 O O . PRO A 1 87 ? -5.445 -20.25 -14.484 1 98.44 87 PRO A O 1
ATOM 664 N N . LEU A 1 88 ? -4.203 -18.484 -15.016 1 98.5 88 LEU A N 1
ATOM 665 C CA . LEU A 1 88 ? -3.596 -18.438 -13.688 1 98.5 88 LEU A CA 1
ATOM 666 C C . LEU A 1 88 ? -4.625 -18.047 -12.633 1 98.5 88 LEU A C 1
ATOM 668 O O . LEU A 1 88 ? -4.633 -18.594 -11.531 1 98.5 88 LEU A O 1
ATOM 672 N N . VAL A 1 89 ? -5.414 -17.062 -12.969 1 98.5 89 VAL A N 1
ATOM 673 C CA . VAL A 1 89 ? -6.504 -16.656 -12.094 1 98.5 89 VAL A CA 1
ATOM 674 C C . VAL A 1 89 ? -7.371 -17.859 -11.75 1 98.5 89 VAL A C 1
ATOM 676 O O . VAL A 1 89 ? -7.688 -18.094 -10.578 1 98.5 89 VAL A O 1
ATOM 679 N N . LYS A 1 90 ? -7.703 -18.625 -12.727 1 98.19 90 LYS A N 1
ATOM 680 C CA . LYS A 1 90 ? -8.523 -19.828 -12.516 1 98.19 90 LYS A CA 1
ATOM 681 C C . LYS A 1 90 ? -7.812 -20.828 -11.617 1 98.19 90 LYS A C 1
ATOM 683 O O . LYS A 1 90 ? -8.438 -21.453 -10.758 1 98.19 90 LYS A O 1
ATOM 688 N N . GLU A 1 91 ? -6.566 -20.984 -11.844 1 97.88 91 GLU A N 1
ATOM 689 C CA . GLU A 1 91 ? -5.777 -21.891 -11.016 1 97.88 91 GLU A CA 1
ATOM 690 C C . GLU A 1 91 ? -5.789 -21.469 -9.555 1 97.88 91 GLU A C 1
ATOM 692 O O . GLU A 1 91 ? -5.922 -22.297 -8.656 1 97.88 91 GLU A O 1
ATOM 697 N N . LEU A 1 92 ? -5.605 -20.156 -9.281 1 98.31 92 LEU A N 1
ATOM 698 C CA . LEU A 1 92 ? -5.605 -19.625 -7.926 1 98.31 92 LEU A CA 1
ATOM 699 C C . LEU A 1 92 ? -6.957 -19.844 -7.254 1 98.31 92 LEU A C 1
ATOM 701 O O . LEU A 1 92 ? -7.02 -20.188 -6.07 1 98.31 92 LEU A O 1
ATOM 705 N N . LEU A 1 93 ? -7.984 -19.703 -8.008 1 97.5 93 LEU A N 1
ATOM 706 C CA . LEU A 1 93 ? -9.336 -19.781 -7.465 1 97.5 93 LEU A CA 1
ATOM 707 C C . LEU A 1 93 ? -9.727 -21.234 -7.176 1 97.5 93 LEU A C 1
ATOM 709 O O . LEU A 1 93 ? -10.727 -21.5 -6.504 1 97.5 93 LEU A O 1
ATOM 713 N N . ARG A 1 94 ? -8.93 -22.188 -7.613 1 96.69 94 ARG A N 1
ATOM 714 C CA . ARG A 1 94 ? -9.078 -23.562 -7.195 1 96.69 94 ARG A CA 1
ATOM 715 C C . ARG A 1 94 ? -8.578 -23.766 -5.773 1 96.69 94 ARG A C 1
ATOM 717 O O . ARG A 1 94 ? -8.945 -24.734 -5.109 1 96.69 94 ARG A O 1
ATOM 724 N N . ARG A 1 95 ? -7.793 -22.828 -5.293 1 95.44 95 ARG A N 1
ATOM 725 C CA . ARG A 1 95 ? -7.113 -23 -4.016 1 95.44 95 ARG A CA 1
ATOM 726 C C . ARG A 1 95 ? -7.73 -22.109 -2.939 1 95.44 95 ARG A C 1
ATOM 728 O O . ARG A 1 95 ? -7.602 -22.391 -1.745 1 95.44 95 ARG A O 1
ATOM 735 N N . ARG A 1 96 ? -8.289 -21.062 -3.295 1 95.25 96 ARG A N 1
ATOM 736 C CA . ARG A 1 96 ? -8.875 -20.062 -2.402 1 95.25 96 ARG A CA 1
ATOM 737 C C . ARG A 1 96 ? -10.055 -19.359 -3.064 1 95.25 96 ARG A C 1
ATOM 739 O O . ARG A 1 96 ? -10.008 -19.047 -4.254 1 95.25 96 ARG A O 1
ATOM 746 N N . SER A 1 97 ? -11.078 -19.078 -2.301 1 93.88 97 SER A N 1
ATOM 747 C CA . SER A 1 97 ? -12.281 -18.5 -2.881 1 93.88 97 SER A CA 1
ATOM 748 C C . SER A 1 97 ? -12.047 -17.062 -3.32 1 93.88 97 SER A C 1
ATOM 750 O O . SER A 1 97 ? -11.18 -16.375 -2.768 1 93.88 97 SER A O 1
ATOM 752 N N . TYR A 1 98 ? -12.852 -16.609 -4.289 1 92.5 98 TYR A N 1
ATOM 753 C CA . TYR A 1 98 ? -12.805 -15.242 -4.781 1 92.5 98 TYR A CA 1
ATOM 754 C C . TYR A 1 98 ? -13.086 -14.242 -3.664 1 92.5 98 TYR A C 1
ATOM 756 O O . TYR A 1 98 ? -12.406 -13.227 -3.539 1 92.5 98 TYR A O 1
ATOM 764 N N . LYS A 1 99 ? -14.008 -14.523 -2.895 1 86.94 99 LYS A N 1
ATOM 765 C CA . LYS A 1 99 ? -14.391 -13.664 -1.776 1 86.94 99 LYS A CA 1
ATOM 766 C C . LYS A 1 99 ? -13.25 -13.508 -0.781 1 86.94 99 LYS A C 1
ATOM 768 O O . LYS A 1 99 ? -12.961 -12.398 -0.329 1 86.94 99 LYS A O 1
ATOM 773 N N . ASP A 1 100 ? -12.641 -14.617 -0.458 1 88.31 100 ASP A N 1
ATOM 774 C CA . ASP A 1 100 ? -11.555 -14.594 0.516 1 88.31 100 ASP A CA 1
ATOM 775 C C . ASP A 1 100 ? -10.359 -13.797 -0.013 1 88.31 100 ASP A C 1
ATOM 777 O O . ASP A 1 100 ? -9.711 -13.07 0.739 1 88.31 100 ASP A O 1
ATOM 781 N N . PHE A 1 101 ? -10.023 -13.945 -1.274 1 90.12 101 PHE A N 1
ATOM 782 C CA . PHE A 1 101 ? -8.961 -13.148 -1.878 1 90.12 101 PHE A CA 1
ATOM 783 C C . PHE A 1 101 ? -9.273 -11.664 -1.77 1 90.12 101 PHE A C 1
ATOM 785 O O . PHE A 1 101 ? -8.414 -10.867 -1.384 1 90.12 101 PHE A O 1
ATOM 792 N N . ASN A 1 102 ? -10.484 -11.289 -2.076 1 84.38 102 ASN A N 1
ATOM 793 C CA . ASN A 1 102 ? -10.859 -9.883 -2.107 1 84.38 102 ASN A CA 1
ATOM 794 C C . ASN A 1 102 ? -10.859 -9.266 -0.71 1 84.38 102 ASN A C 1
ATOM 796 O O . ASN A 1 102 ? -10.531 -8.094 -0.544 1 84.38 102 ASN A O 1
ATOM 800 N N . LEU A 1 103 ? -11.156 -9.992 0.265 1 78.19 103 LEU A N 1
ATOM 801 C CA . LEU A 1 103 ? -11.188 -9.516 1.643 1 78.19 103 LEU A CA 1
ATOM 802 C C . LEU A 1 103 ? -9.773 -9.25 2.154 1 78.19 103 LEU A C 1
ATOM 804 O O . LEU A 1 103 ? -9.586 -8.422 3.049 1 78.19 103 LEU A O 1
ATOM 808 N N . SER A 1 104 ? -8.859 -9.883 1.555 1 79.44 104 SER A N 1
ATOM 809 C CA . SER A 1 104 ? -7.504 -9.773 2.078 1 79.44 104 SER A CA 1
ATOM 810 C C . SER A 1 104 ? -6.695 -8.734 1.306 1 79.44 104 SER A C 1
ATOM 812 O O . SER A 1 104 ? -5.582 -8.383 1.705 1 79.44 104 SER A O 1
ATOM 814 N N . SER A 1 105 ? -7.18 -8.273 0.201 1 82.19 105 SER A N 1
ATOM 815 C CA . SER A 1 105 ? -6.422 -7.367 -0.65 1 82.19 105 SER A CA 1
ATOM 816 C C . SER A 1 105 ? -6.844 -5.918 -0.423 1 82.19 105 SER A C 1
ATOM 818 O O . SER A 1 105 ? -7.988 -5.648 -0.044 1 82.19 105 SER A O 1
ATOM 820 N N . MET A 1 106 ? -5.91 -5.055 -0.684 1 79.12 106 MET A N 1
ATOM 821 C CA . MET A 1 106 ? -6.207 -3.625 -0.625 1 79.12 106 MET A CA 1
ATOM 822 C C . MET A 1 106 ? -7.039 -3.193 -1.828 1 79.12 106 MET A C 1
ATOM 824 O O . MET A 1 106 ? -7.855 -2.277 -1.727 1 79.12 106 MET A O 1
ATOM 828 N N . ILE A 1 107 ? -6.836 -3.807 -2.922 1 83.38 107 ILE A N 1
ATOM 829 C CA . ILE A 1 107 ? -7.566 -3.516 -4.148 1 83.38 107 ILE A CA 1
ATOM 830 C C . ILE A 1 107 ? -8.219 -4.793 -4.676 1 83.38 107 ILE A C 1
ATOM 832 O O . ILE A 1 107 ? -7.527 -5.742 -5.051 1 83.38 107 ILE A O 1
ATOM 836 N N . PRO A 1 108 ? -9.492 -4.766 -4.75 1 86 108 PRO A N 1
ATOM 837 C CA . PRO A 1 108 ? -10.164 -5.949 -5.301 1 86 108 PRO A CA 1
ATOM 838 C C . PRO A 1 108 ? -9.719 -6.27 -6.727 1 86 108 PRO A C 1
ATOM 840 O O . PRO A 1 108 ? -9.477 -5.359 -7.523 1 86 108 PRO A O 1
ATOM 843 N N . ALA A 1 109 ? -9.719 -7.594 -7.027 1 91.56 109 ALA A N 1
ATOM 844 C CA . ALA A 1 109 ? -9.25 -8.062 -8.328 1 91.56 109 ALA A CA 1
ATOM 845 C C . ALA A 1 109 ? -10.094 -7.484 -9.461 1 91.56 109 ALA A C 1
ATOM 847 O O . ALA A 1 109 ? -9.57 -7.137 -10.516 1 91.56 109 ALA A O 1
ATOM 848 N N . LEU A 1 110 ? -11.406 -7.324 -9.258 1 91.31 110 LEU A N 1
ATOM 849 C CA . LEU A 1 110 ? -12.289 -6.766 -10.281 1 91.31 110 LEU A CA 1
ATOM 850 C C . LEU A 1 110 ? -11.891 -5.336 -10.625 1 91.31 110 LEU A C 1
ATOM 852 O O . LEU A 1 110 ? -11.906 -4.945 -11.789 1 91.31 110 LEU A O 1
ATOM 856 N N . CYS A 1 111 ? -11.562 -4.547 -9.609 1 89.88 111 CYS A N 1
ATOM 857 C CA . CYS A 1 111 ? -11.125 -3.174 -9.828 1 89.88 111 CYS A CA 1
ATOM 858 C C . CYS A 1 111 ? -9.859 -3.133 -10.68 1 89.88 111 CYS A C 1
ATOM 860 O O . CYS A 1 111 ? -9.758 -2.332 -11.609 1 89.88 111 CYS A O 1
ATOM 862 N N . VAL A 1 112 ? -8.961 -3.984 -10.375 1 92.69 112 VAL A N 1
ATOM 863 C CA . VAL A 1 112 ? -7.715 -4.059 -11.141 1 92.69 112 VAL A CA 1
ATOM 864 C C . VAL A 1 112 ? -8.016 -4.441 -12.586 1 92.69 112 VAL A C 1
ATOM 866 O O . VAL A 1 112 ? -7.504 -3.822 -13.516 1 92.69 112 VAL A O 1
ATOM 869 N N . ALA A 1 113 ? -8.844 -5.492 -12.758 1 94.81 113 ALA A N 1
ATOM 870 C CA . ALA A 1 113 ? -9.211 -5.953 -14.094 1 94.81 113 ALA A CA 1
ATOM 871 C C . ALA A 1 113 ? -9.844 -4.832 -14.906 1 94.81 113 ALA A C 1
ATOM 873 O O . ALA A 1 113 ? -9.547 -4.676 -16.094 1 94.81 113 ALA A O 1
ATOM 874 N N . THR A 1 114 ? -10.711 -4.074 -14.289 1 92.12 114 THR A N 1
ATOM 875 C CA . THR A 1 114 ? -11.414 -2.977 -14.938 1 92.12 114 THR A CA 1
ATOM 876 C C . THR A 1 114 ? -10.445 -1.863 -15.328 1 92.12 114 THR A C 1
ATOM 878 O O . THR A 1 114 ? -10.445 -1.404 -16.469 1 92.12 114 THR A O 1
ATOM 881 N N . LEU A 1 115 ? -9.656 -1.501 -14.422 1 91.62 115 LEU A N 1
ATOM 882 C CA . LEU A 1 115 ? -8.734 -0.395 -14.656 1 91.62 115 LEU A CA 1
ATOM 883 C C . LEU A 1 115 ? -7.68 -0.774 -15.695 1 91.62 115 LEU A C 1
ATOM 885 O O . LEU A 1 115 ? -7.227 0.076 -16.469 1 91.62 115 LEU A O 1
ATOM 889 N N . GLN A 1 116 ? -7.281 -2.031 -15.688 1 94.94 116 GLN A N 1
ATOM 890 C CA . GLN A 1 116 ? -6.293 -2.512 -16.656 1 94.94 116 GLN A CA 1
ATOM 891 C C . GLN A 1 116 ? -6.957 -2.902 -17.969 1 94.94 116 GLN A C 1
ATOM 893 O O . GLN A 1 116 ? -6.281 -3.322 -18.906 1 94.94 116 GLN A O 1
ATOM 898 N N . LYS A 1 117 ? -8.25 -2.912 -18.047 1 95.94 117 LYS A N 1
ATOM 899 C CA . LYS A 1 117 ? -9.055 -3.178 -19.234 1 95.94 117 LYS A CA 1
ATOM 900 C C . LYS A 1 117 ? -8.883 -4.625 -19.703 1 95.94 117 LYS A C 1
ATOM 902 O O . LYS A 1 117 ? -8.727 -4.883 -20.891 1 95.94 117 LYS A O 1
ATOM 907 N N . HIS A 1 118 ? -8.828 -5.504 -18.812 1 97.12 118 HIS A N 1
ATOM 908 C CA . HIS A 1 118 ? -8.867 -6.93 -19.125 1 97.12 118 HIS A CA 1
ATOM 909 C C . HIS A 1 118 ? -10.297 -7.438 -19.234 1 97.12 118 HIS A C 1
ATOM 911 O O . HIS A 1 118 ? -10.859 -7.949 -18.266 1 97.12 118 HIS A O 1
ATOM 917 N N . SER A 1 119 ? -10.828 -7.395 -20.391 1 96.94 119 SER A N 1
ATOM 918 C CA . SER A 1 119 ? -12.242 -7.645 -20.609 1 96.94 119 SER A CA 1
ATOM 919 C C . SER A 1 119 ? -12.625 -9.062 -20.203 1 96.94 119 SER A C 1
ATOM 921 O O . SER A 1 119 ? -13.688 -9.281 -19.609 1 96.94 119 SER A O 1
ATOM 923 N N . ALA A 1 120 ? -11.797 -10.016 -20.531 1 97.88 120 ALA A N 1
ATOM 924 C CA . ALA A 1 120 ? -12.094 -11.406 -20.203 1 97.88 120 ALA A CA 1
ATOM 925 C C . ALA A 1 120 ? -12.141 -11.609 -18.688 1 97.88 120 ALA A C 1
ATOM 927 O O . ALA A 1 120 ? -13.016 -12.32 -18.188 1 97.88 120 ALA A O 1
ATOM 928 N N . LEU A 1 121 ? -11.25 -10.953 -18.016 1 97.56 121 LEU A N 1
ATOM 929 C CA . LEU A 1 121 ? -11.203 -11.078 -16.562 1 97.56 121 LEU A CA 1
ATOM 930 C C . LEU A 1 121 ? -12.391 -10.359 -15.922 1 97.56 121 LEU A C 1
ATOM 932 O O . LEU A 1 121 ? -12.969 -10.844 -14.945 1 97.56 121 LEU A O 1
ATOM 936 N N . VAL A 1 122 ? -12.742 -9.172 -16.406 1 94.69 122 VAL A N 1
ATOM 937 C CA . VAL A 1 122 ? -13.898 -8.445 -15.891 1 94.69 122 VAL A CA 1
ATOM 938 C C . VAL A 1 122 ? -15.148 -9.312 -16 1 94.69 122 VAL A C 1
ATOM 940 O O . VAL A 1 122 ? -15.914 -9.438 -15.047 1 94.69 122 VAL A O 1
ATOM 943 N N . ALA A 1 123 ? -15.281 -9.906 -17.156 1 95.56 123 ALA A N 1
ATOM 944 C CA . ALA A 1 123 ? -16.438 -10.773 -17.375 1 95.56 123 ALA A CA 1
ATOM 945 C C . ALA A 1 123 ? -16.406 -11.969 -16.422 1 95.56 123 ALA A C 1
ATOM 947 O O . ALA A 1 123 ? -17.438 -12.32 -15.828 1 95.56 123 ALA A O 1
ATOM 948 N N . TYR A 1 124 ? -15.297 -12.523 -16.297 1 96.44 124 TYR A N 1
ATOM 949 C CA . TYR A 1 124 ? -15.156 -13.703 -15.445 1 96.44 124 TYR A CA 1
ATOM 950 C C . TYR A 1 124 ? -15.477 -13.367 -13.992 1 96.44 124 TYR A C 1
ATOM 952 O O . TYR A 1 124 ? -16.25 -14.078 -13.344 1 96.44 124 TYR A O 1
ATOM 960 N N . PHE A 1 125 ? -14.914 -12.258 -13.438 1 94.31 125 PHE A N 1
ATOM 961 C CA . PHE A 1 125 ? -15.141 -11.875 -12.047 1 94.31 125 PHE A CA 1
ATOM 962 C C . PHE A 1 125 ? -16.594 -11.477 -11.828 1 94.31 125 PHE A C 1
ATOM 964 O O . PHE A 1 125 ? -17.156 -11.719 -10.766 1 94.31 125 PHE A O 1
ATOM 971 N N . THR A 1 126 ? -17.156 -10.789 -12.797 1 91.69 126 THR A N 1
ATOM 972 C CA . THR A 1 126 ? -18.562 -10.383 -12.703 1 91.69 126 THR A CA 1
ATOM 973 C C . THR A 1 126 ? -19.469 -11.602 -12.602 1 91.69 126 THR A C 1
ATOM 975 O O . THR A 1 126 ? -20.484 -11.57 -11.898 1 91.69 126 THR A O 1
ATOM 978 N N . GLN A 1 127 ? -19.094 -12.656 -13.258 1 93 127 GLN A N 1
ATOM 979 C CA . GLN A 1 127 ? -19.844 -13.898 -13.18 1 93 127 GLN A CA 1
ATOM 980 C C . GLN A 1 127 ? -19.703 -14.547 -11.805 1 93 127 GLN A C 1
ATOM 982 O O . GLN A 1 127 ? -20.641 -15.148 -11.289 1 93 127 GLN A O 1
ATOM 987 N N . LEU A 1 128 ? -18.562 -14.469 -11.234 1 91.94 128 LEU A N 1
ATOM 988 C CA . LEU A 1 128 ? -18.297 -15.07 -9.938 1 91.94 128 LEU A CA 1
ATOM 989 C C . LEU A 1 128 ? -19.047 -14.328 -8.836 1 91.94 128 LEU A C 1
ATOM 991 O O . LEU A 1 128 ? -19.453 -14.93 -7.832 1 91.94 128 LEU A O 1
ATOM 995 N N . ASP A 1 129 ? -19.016 -13.047 -8.945 1 85.69 129 ASP A N 1
ATOM 996 C CA . ASP A 1 129 ? -19.688 -12.227 -7.945 1 85.69 129 ASP A CA 1
ATOM 997 C C . ASP A 1 129 ? -20.516 -11.125 -8.609 1 85.69 129 ASP A C 1
ATOM 999 O O . ASP A 1 129 ? -20.109 -9.969 -8.648 1 85.69 129 ASP A O 1
ATOM 1003 N N . PRO A 1 130 ? -21.625 -11.438 -9.016 1 72.88 130 PRO A N 1
ATOM 1004 C CA . PRO A 1 130 ? -22.469 -10.453 -9.711 1 72.88 130 PRO A CA 1
ATOM 1005 C C . PRO A 1 130 ? -22.828 -9.266 -8.82 1 72.88 130 PRO A C 1
ATOM 1007 O O . PRO A 1 130 ? -23.031 -8.156 -9.328 1 72.88 130 PRO A O 1
ATOM 1010 N N . ARG A 1 131 ? -22.875 -9.297 -7.594 1 63.69 131 ARG A N 1
ATOM 1011 C CA . ARG A 1 131 ? -23.266 -8.234 -6.684 1 63.69 131 ARG A CA 1
ATOM 1012 C C . ARG A 1 131 ? -22.062 -7.363 -6.309 1 63.69 131 ARG A C 1
ATOM 1014 O O . ARG A 1 131 ? -22.234 -6.215 -5.891 1 63.69 131 ARG A O 1
ATOM 1021 N N . GLY A 1 132 ? -20.922 -7.836 -6.352 1 58.81 132 GLY A N 1
ATOM 1022 C CA . GLY A 1 132 ? -19.703 -7.176 -5.938 1 58.81 132 GLY A CA 1
ATOM 1023 C C . GLY A 1 132 ? -19.312 -6.023 -6.848 1 58.81 132 GLY A C 1
ATOM 1024 O O . GLY A 1 132 ? -18.516 -5.156 -6.461 1 58.81 132 GLY A O 1
ATOM 1025 N N . VAL A 1 133 ? -19.703 -6.066 -8.141 1 54.12 133 VAL A N 1
ATOM 1026 C CA . VAL A 1 133 ? -19.375 -5.055 -9.133 1 54.12 133 VAL A CA 1
ATOM 1027 C C . VAL A 1 133 ? -19.766 -3.672 -8.625 1 54.12 133 VAL A C 1
ATOM 1029 O O . VAL A 1 133 ? -19.078 -2.684 -8.891 1 54.12 133 VAL A O 1
ATOM 1032 N N . GLN A 1 134 ? -20.781 -3.516 -8.047 1 50.91 134 GLN A N 1
ATOM 1033 C CA . GLN A 1 134 ? -21.359 -2.232 -7.645 1 50.91 134 GLN A CA 1
ATOM 1034 C C . GLN A 1 134 ? -20.484 -1.543 -6.602 1 50.91 134 GLN A C 1
ATOM 1036 O O . GLN A 1 134 ? -20.422 -0.313 -6.551 1 50.91 134 GLN A O 1
ATOM 1041 N N . GLU A 1 135 ? -19.844 -2.234 -5.941 1 50.91 135 GLU A N 1
ATOM 1042 C CA . GLU A 1 135 ? -19.125 -1.691 -4.785 1 50.91 135 GLU A CA 1
ATOM 1043 C C . GLU A 1 135 ? -17.719 -1.234 -5.164 1 50.91 135 GLU A C 1
ATOM 1045 O O . GLU A 1 135 ? -17 -0.673 -4.336 1 50.91 135 GLU A O 1
ATOM 1050 N N . THR A 1 136 ? -17.453 -1.427 -6.406 1 49.12 136 THR A N 1
ATOM 1051 C CA . THR A 1 136 ? -16.062 -1.189 -6.77 1 49.12 136 THR A CA 1
ATOM 1052 C C . THR A 1 136 ? -15.75 0.305 -6.805 1 49.12 136 THR A C 1
ATOM 1054 O O . THR A 1 136 ? -14.594 0.707 -6.883 1 49.12 136 THR A O 1
ATOM 1057 N N . GLN A 1 137 ? -16.719 1.212 -6.836 1 49.28 137 GLN A N 1
ATOM 1058 C CA . GLN A 1 137 ? -16.406 2.631 -6.969 1 49.28 137 GLN A CA 1
ATOM 1059 C C . GLN A 1 137 ? -15.539 3.117 -5.809 1 49.28 137 GLN A C 1
ATOM 1061 O O . GLN A 1 137 ? -14.797 4.094 -5.949 1 49.28 137 GLN A O 1
ATOM 1066 N N . THR A 1 138 ? -15.672 2.568 -4.734 1 53.72 138 THR A N 1
ATOM 1067 C CA . THR A 1 138 ? -14.852 3.012 -3.609 1 53.72 138 THR A CA 1
ATOM 1068 C C . THR A 1 138 ? -14.406 1.824 -2.76 1 53.72 138 THR A C 1
ATOM 1070 O O . THR A 1 138 ? -15.234 1.012 -2.338 1 53.72 138 THR A O 1
ATOM 1073 N N . VAL A 1 139 ? -13.32 1.268 -3.186 1 57.06 139 VAL A N 1
ATOM 1074 C CA . VAL A 1 139 ? -12.805 0.264 -2.262 1 57.06 139 VAL A CA 1
ATOM 1075 C C . VAL A 1 139 ? -12.102 0.952 -1.093 1 57.06 139 VAL A C 1
ATOM 1077 O O . VAL A 1 139 ? -11.094 1.643 -1.281 1 57.06 139 VAL A O 1
ATOM 1080 N N . HIS A 1 140 ? -12.57 0.788 0.012 1 61.59 140 HIS A N 1
ATOM 1081 C CA . HIS A 1 140 ? -12 1.361 1.226 1 61.59 140 HIS A CA 1
ATOM 1082 C C . HIS A 1 140 ? -11.953 2.883 1.145 1 61.59 140 HIS A C 1
ATOM 1084 O O . HIS A 1 140 ? -10.953 3.494 1.53 1 61.59 140 HIS A O 1
ATOM 1090 N N . GLY A 1 141 ? -12.898 3.434 0.365 1 64.88 141 GLY A N 1
ATOM 1091 C CA . GLY A 1 141 ? -12.961 4.883 0.284 1 64.88 141 GLY A CA 1
ATOM 1092 C C . GLY A 1 141 ? -12.008 5.469 -0.744 1 64.88 141 GLY A C 1
ATOM 1093 O O . GLY A 1 141 ? -11.945 6.688 -0.916 1 64.88 141 GLY A O 1
ATOM 1094 N N . LEU A 1 142 ? -11.352 4.629 -1.458 1 73.94 142 LEU A N 1
ATOM 1095 C CA . LEU A 1 142 ? -10.422 5.098 -2.477 1 73.94 142 LEU A CA 1
ATOM 1096 C C . LEU A 1 142 ? -11.141 5.371 -3.791 1 73.94 142 LEU A C 1
ATOM 1098 O O . LEU A 1 142 ? -11.984 4.574 -4.223 1 73.94 142 LEU A O 1
ATOM 1102 N N . GLY A 1 143 ? -10.812 6.535 -4.355 1 77.31 143 GLY A N 1
ATOM 1103 C CA . GLY A 1 143 ? -11.344 6.875 -5.668 1 77.31 143 GLY A CA 1
ATOM 1104 C C . GLY A 1 143 ? -10.547 6.258 -6.809 1 77.31 143 GLY A C 1
ATOM 1105 O O . GLY A 1 143 ? -9.492 5.66 -6.582 1 77.31 143 GLY A O 1
ATOM 1106 N N . VAL A 1 144 ? -11.062 6.426 -8.031 1 82.62 144 VAL A N 1
ATOM 1107 C CA . VAL A 1 144 ? -10.469 5.832 -9.227 1 82.62 144 VAL A CA 1
ATOM 1108 C C . VAL A 1 144 ? -9.047 6.355 -9.414 1 82.62 144 VAL A C 1
ATOM 1110 O O . VAL A 1 144 ? -8.148 5.598 -9.773 1 82.62 144 VAL A O 1
ATOM 1113 N N . ALA A 1 145 ? -8.812 7.621 -9.172 1 83.38 145 ALA A N 1
ATOM 1114 C CA . ALA A 1 145 ? -7.488 8.219 -9.344 1 83.38 145 ALA A CA 1
ATOM 1115 C C . ALA A 1 145 ? -6.484 7.609 -8.367 1 83.38 145 ALA A C 1
ATOM 1117 O O . ALA A 1 145 ? -5.348 7.312 -8.742 1 83.38 145 ALA A O 1
ATOM 1118 N N . GLU A 1 146 ? -6.898 7.453 -7.164 1 84.06 146 GLU A N 1
ATOM 1119 C CA . GLU A 1 146 ? -6.043 6.855 -6.145 1 84.06 146 GLU A CA 1
ATOM 1120 C C . GLU A 1 146 ? -5.727 5.398 -6.473 1 84.06 146 GLU A C 1
ATOM 1122 O O . GLU A 1 146 ? -4.578 4.965 -6.363 1 84.06 146 GLU A O 1
ATOM 1127 N N . LEU A 1 147 ? -6.758 4.723 -6.875 1 86.94 147 LEU A N 1
ATOM 1128 C CA . LEU A 1 147 ? -6.574 3.318 -7.227 1 86.94 147 LEU A CA 1
ATOM 1129 C C . LEU A 1 147 ? -5.617 3.172 -8.406 1 86.94 147 LEU A C 1
ATOM 1131 O O . LEU A 1 147 ? -4.719 2.326 -8.375 1 86.94 147 LEU A O 1
ATOM 1135 N N . ARG A 1 148 ? -5.797 3.943 -9.398 1 89.75 148 ARG A N 1
ATOM 1136 C CA . ARG A 1 148 ? -4.902 3.926 -10.547 1 89.75 148 ARG A CA 1
ATOM 1137 C C . ARG A 1 148 ? -3.467 4.234 -10.133 1 89.75 148 ARG A C 1
ATOM 1139 O O . ARG A 1 148 ? -2.527 3.598 -10.617 1 89.75 148 ARG A O 1
ATOM 1146 N N . GLY A 1 149 ? -3.342 5.23 -9.32 1 90.25 149 GLY A N 1
ATOM 1147 C CA . GLY A 1 149 ? -2.021 5.574 -8.82 1 90.25 149 GLY A CA 1
ATOM 1148 C C . GLY A 1 149 ? -1.354 4.438 -8.07 1 90.25 149 GLY A C 1
ATOM 1149 O O . GLY A 1 149 ? -0.166 4.172 -8.258 1 90.25 149 GLY A O 1
ATOM 1150 N N . MET A 1 150 ? -2.068 3.807 -7.242 1 89.94 150 MET A N 1
ATOM 1151 C CA . MET A 1 150 ? -1.561 2.674 -6.477 1 89.94 150 MET A CA 1
ATOM 1152 C C . MET A 1 150 ? -1.095 1.554 -7.398 1 89.94 150 MET A C 1
ATOM 1154 O O . MET A 1 150 ? -0.001 1.015 -7.227 1 89.94 150 MET A O 1
ATOM 1158 N N . ILE A 1 151 ? -1.938 1.24 -8.336 1 91.31 151 ILE A N 1
ATOM 1159 C CA . ILE A 1 151 ? -1.631 0.17 -9.281 1 91.31 151 ILE A CA 1
ATOM 1160 C C . ILE A 1 151 ? -0.385 0.534 -10.086 1 91.31 151 ILE A C 1
ATOM 1162 O O . ILE A 1 151 ? 0.523 -0.286 -10.242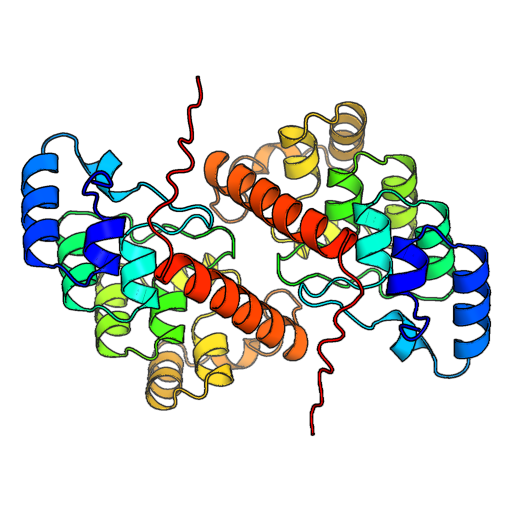 1 91.31 151 ILE A O 1
ATOM 1166 N N . LYS A 1 152 ? -0.294 1.713 -10.57 1 91.94 152 LYS A N 1
ATOM 1167 C CA . LYS A 1 152 ? 0.828 2.166 -11.391 1 91.94 152 LYS A CA 1
ATOM 1168 C C . LYS A 1 152 ? 2.125 2.178 -10.586 1 91.94 152 LYS A C 1
ATOM 1170 O O . LYS A 1 152 ? 3.18 1.788 -11.094 1 91.94 152 LYS A O 1
ATOM 1175 N N . THR A 1 153 ? 2.027 2.676 -9.406 1 91.81 153 THR A N 1
ATOM 1176 C CA . THR A 1 153 ? 3.209 2.734 -8.555 1 91.81 153 THR A CA 1
ATOM 1177 C C . THR A 1 153 ? 3.721 1.331 -8.242 1 91.81 153 THR A C 1
ATOM 1179 O O . THR A 1 153 ? 4.918 1.059 -8.367 1 91.81 153 THR A O 1
ATOM 1182 N N . ALA A 1 154 ? 2.807 0.487 -7.805 1 91.25 154 ALA A N 1
ATOM 1183 C CA . ALA A 1 154 ? 3.193 -0.896 -7.539 1 91.25 154 ALA A CA 1
ATOM 1184 C C . ALA A 1 154 ? 3.838 -1.534 -8.766 1 91.25 154 ALA A C 1
ATOM 1186 O O . ALA A 1 154 ? 4.848 -2.23 -8.648 1 91.25 154 ALA A O 1
ATOM 1187 N N . ASP A 1 155 ? 3.248 -1.32 -9.922 1 92.56 155 ASP A N 1
ATOM 1188 C CA . ASP A 1 155 ? 3.77 -1.866 -11.172 1 92.56 155 ASP A CA 1
ATOM 1189 C C . ASP A 1 155 ? 5.18 -1.354 -11.445 1 92.56 155 ASP A C 1
ATOM 1191 O O . ASP A 1 155 ? 6.066 -2.127 -11.828 1 92.56 155 ASP A O 1
ATOM 1195 N N . ARG A 1 156 ? 5.379 -0.089 -11.281 1 89.62 156 ARG A N 1
ATOM 1196 C CA . ARG A 1 156 ? 6.691 0.514 -11.5 1 89.62 156 ARG A CA 1
ATOM 1197 C C . ARG A 1 156 ? 7.742 -0.119 -10.594 1 89.62 156 ARG A C 1
ATOM 1199 O O . ARG A 1 156 ? 8.844 -0.447 -11.047 1 89.62 156 ARG A O 1
ATOM 1206 N N . LEU A 1 157 ? 7.414 -0.341 -9.422 1 88.19 157 LEU A N 1
ATOM 1207 C CA . LEU A 1 157 ? 8.352 -0.871 -8.438 1 88.19 157 LEU A CA 1
ATOM 1208 C C . LEU A 1 157 ? 8.602 -2.357 -8.672 1 88.19 157 LEU A C 1
ATOM 1210 O O . LEU A 1 157 ? 9.742 -2.82 -8.57 1 88.19 157 LEU A O 1
ATOM 1214 N N . ASN A 1 158 ? 7.555 -3.027 -8.984 1 86.5 158 ASN A N 1
ATOM 1215 C CA . ASN A 1 158 ? 7.711 -4.441 -9.305 1 86.5 158 ASN A CA 1
ATOM 1216 C C . ASN A 1 158 ? 8.523 -4.648 -10.57 1 86.5 158 ASN A C 1
ATOM 1218 O O . ASN A 1 158 ? 9.32 -5.586 -10.664 1 86.5 158 ASN A O 1
ATOM 1222 N N . LYS A 1 159 ? 8.281 -3.834 -11.555 1 86.19 159 LYS A N 1
ATOM 1223 C CA . LYS A 1 159 ? 9.039 -3.912 -12.805 1 86.19 159 LYS A CA 1
ATOM 1224 C C . LYS A 1 159 ? 10.523 -3.672 -12.562 1 86.19 159 LYS A C 1
ATOM 1226 O O . LYS A 1 159 ? 11.375 -4.359 -13.141 1 86.19 159 LYS A O 1
ATOM 1231 N N . HIS A 1 160 ? 10.773 -2.754 -11.742 1 81.19 160 HIS A N 1
ATOM 1232 C CA . HIS A 1 160 ? 12.164 -2.473 -11.398 1 81.19 160 HIS A CA 1
ATOM 1233 C C . HIS A 1 160 ? 12.805 -3.654 -10.68 1 81.19 160 HIS A C 1
ATOM 1235 O O . HIS A 1 160 ? 13.984 -3.949 -10.891 1 81.19 160 HIS A O 1
ATOM 1241 N N . ASN A 1 161 ? 12.086 -4.301 -9.82 1 77 161 ASN A N 1
ATOM 1242 C CA . ASN A 1 161 ? 12.578 -5.43 -9.031 1 77 161 ASN A CA 1
ATOM 1243 C C . ASN A 1 161 ? 12.695 -6.691 -9.875 1 77 161 ASN A C 1
ATOM 1245 O O . ASN A 1 161 ? 13.5 -7.574 -9.57 1 77 161 ASN A O 1
ATOM 1249 N N . ALA A 1 162 ? 11.758 -6.828 -10.734 1 69.62 162 ALA A N 1
ATOM 1250 C CA . ALA A 1 162 ? 11.797 -8 -11.602 1 69.62 162 ALA A CA 1
ATOM 1251 C C . ALA A 1 162 ? 13.109 -8.07 -12.375 1 69.62 162 ALA A C 1
ATOM 1253 O O . ALA A 1 162 ? 13.602 -9.164 -12.68 1 69.62 162 ALA A O 1
ATOM 1254 N N . HIS A 1 163 ? 13.695 -6.98 -12.562 1 63.62 163 HIS A N 1
ATOM 1255 C CA . HIS A 1 163 ? 14.906 -6.941 -13.367 1 63.62 163 HIS A CA 1
ATOM 1256 C C . HIS A 1 163 ? 16.156 -6.883 -12.484 1 63.62 163 HIS A C 1
ATOM 1258 O O . HIS A 1 163 ? 17.266 -7.023 -12.977 1 63.62 163 HIS A O 1
ATOM 1264 N N . SER A 1 164 ? 15.922 -6.605 -11.203 1 59.31 164 SER A N 1
ATOM 1265 C CA . SER A 1 164 ? 17.078 -6.512 -10.328 1 59.31 164 SER A CA 1
ATOM 1266 C C . SER A 1 164 ? 17.375 -7.844 -9.641 1 59.31 164 SER A C 1
ATOM 1268 O O . SER A 1 164 ? 16.453 -8.617 -9.375 1 59.31 164 SER A O 1
ATOM 1270 N N . PRO A 1 165 ? 18.625 -8.219 -9.656 1 50.56 165 PRO A N 1
ATOM 1271 C CA . PRO A 1 165 ? 18.953 -9.422 -8.883 1 50.56 165 PRO A CA 1
ATOM 1272 C C . PRO A 1 165 ? 18.406 -9.367 -7.457 1 50.56 165 PRO A C 1
ATOM 1274 O O . PRO A 1 165 ? 18.219 -8.281 -6.902 1 50.56 165 PRO A O 1
ATOM 1277 N N . PRO A 1 166 ? 17.766 -10.453 -7.031 1 48.84 166 PRO A N 1
ATOM 1278 C CA . PRO A 1 166 ? 17.156 -10.508 -5.703 1 48.84 166 PRO A CA 1
ATOM 1279 C C . PRO A 1 166 ? 18.031 -9.883 -4.621 1 48.84 166 PRO A C 1
ATOM 1281 O O . PRO A 1 166 ? 19.219 -10.219 -4.512 1 48.84 166 PRO A O 1
ATOM 1284 N N . THR A 1 167 ? 17.969 -8.57 -4.418 1 44.66 167 THR A N 1
ATOM 1285 C CA . THR A 1 167 ? 18.656 -8.117 -3.217 1 44.66 167 THR A CA 1
ATOM 1286 C C . THR A 1 167 ? 17.953 -8.633 -1.964 1 44.66 167 THR A C 1
ATOM 1288 O O . THR A 1 167 ? 16.766 -8.398 -1.774 1 44.66 167 THR A O 1
ATOM 1291 N N . PHE A 1 168 ? 18.359 -9.789 -1.516 1 40.47 168 PHE A N 1
ATOM 1292 C CA . PHE A 1 168 ? 17.812 -10.414 -0.314 1 40.47 168 PHE A CA 1
ATOM 1293 C C . PHE A 1 168 ? 17.844 -9.438 0.859 1 40.47 168 PHE A C 1
ATOM 1295 O O . PHE A 1 168 ? 18.891 -8.883 1.177 1 40.47 168 PHE A O 1
ATOM 1302 N N . ILE A 1 169 ? 16.859 -8.773 1.144 1 38.22 169 ILE A N 1
ATOM 1303 C CA . ILE A 1 169 ? 16.922 -8.164 2.467 1 38.22 169 ILE A CA 1
ATOM 1304 C C . ILE A 1 169 ? 16.812 -9.242 3.541 1 38.22 169 ILE A C 1
ATOM 1306 O O . ILE A 1 169 ? 15.82 -9.977 3.605 1 38.22 169 ILE A O 1
ATOM 1310 N N . SER A 1 170 ? 17.906 -9.82 3.906 1 34.44 170 SER A N 1
ATOM 1311 C CA . SER A 1 170 ? 17.953 -10.766 5.016 1 34.44 170 SER A CA 1
ATOM 1312 C C . SER A 1 170 ? 17.156 -10.25 6.211 1 34.44 170 SER A C 1
ATOM 1314 O O . SER A 1 170 ? 17.375 -9.133 6.68 1 34.44 170 SER A O 1
ATOM 1316 N N . ASN A 1 171 ? 15.961 -10.477 6.242 1 35.12 171 ASN A N 1
ATOM 1317 C CA . ASN A 1 171 ? 15.25 -10.258 7.496 1 35.12 171 ASN A CA 1
ATOM 1318 C C . ASN A 1 171 ? 16.031 -10.812 8.688 1 35.12 171 ASN A C 1
ATOM 1320 O O . ASN A 1 171 ? 15.852 -11.977 9.062 1 35.12 171 ASN A O 1
ATOM 1324 N N . ARG A 1 172 ? 17.328 -10.672 8.898 1 28.59 172 ARG A N 1
ATOM 1325 C CA . ARG A 1 172 ? 17.969 -11.117 10.133 1 28.59 172 ARG A CA 1
ATOM 1326 C C . ARG A 1 172 ? 17.219 -10.602 11.352 1 28.59 172 ARG A C 1
ATOM 1328 O O . ARG A 1 172 ? 17.234 -9.398 11.633 1 28.59 172 ARG A O 1
ATOM 1335 N N . LEU A 1 173 ? 16.094 -11.109 11.68 1 25.78 173 LEU A N 1
ATOM 1336 C CA . LEU A 1 173 ? 15.836 -11.156 13.117 1 25.78 173 LEU A CA 1
ATOM 1337 C C . LEU A 1 173 ? 17.062 -11.648 13.867 1 25.78 173 LEU A C 1
ATOM 1339 O O . LEU A 1 173 ? 17.422 -12.828 13.789 1 25.78 173 LEU A O 1
ATOM 1343 N N . ARG A 1 174 ? 18.328 -11.031 13.75 1 20.52 174 ARG A N 1
ATOM 1344 C CA . ARG A 1 174 ? 19.062 -11.305 14.977 1 20.52 174 ARG A CA 1
ATOM 1345 C C . ARG A 1 174 ? 18.375 -10.688 16.188 1 20.52 174 ARG A C 1
ATOM 1347 O O . ARG A 1 174 ? 17.875 -9.555 16.125 1 20.52 174 ARG A O 1
ATOM 1354 N N . MET B 1 1 ? 13.484 26.406 -12.727 1 38.19 1 MET B N 1
ATOM 1355 C CA . MET B 1 1 ? 13.078 26.672 -11.344 1 38.19 1 MET B CA 1
ATOM 1356 C C . MET B 1 1 ? 11.797 25.922 -11 1 38.19 1 MET B C 1
ATOM 1358 O O . MET B 1 1 ? 10.789 26.047 -11.703 1 38.19 1 MET B O 1
ATOM 1362 N N . GLY B 1 2 ? 11.844 24.875 -10.5 1 51.69 2 GLY B N 1
ATOM 1363 C CA . GLY B 1 2 ? 10.711 23.984 -10.344 1 51.69 2 GLY B CA 1
ATOM 1364 C C . GLY B 1 2 ? 9.469 24.688 -9.82 1 51.69 2 GLY B C 1
ATOM 1365 O O . GLY B 1 2 ? 9.57 25.703 -9.141 1 51.69 2 GLY B O 1
ATOM 1366 N N . GLU B 1 3 ? 8.367 24.734 -10.469 1 64.19 3 GLU B N 1
ATOM 1367 C CA . GLU B 1 3 ? 7.137 25.422 -10.078 1 64.19 3 GLU B CA 1
ATOM 1368 C C . GLU B 1 3 ? 6.859 25.266 -8.586 1 64.19 3 GLU B C 1
ATOM 1370 O O . GLU B 1 3 ? 7.023 24.172 -8.031 1 64.19 3 GLU B O 1
ATOM 1375 N N . ILE B 1 4 ? 6.91 26.469 -7.918 1 80.44 4 ILE B N 1
ATOM 1376 C CA . ILE B 1 4 ? 6.59 26.5 -6.492 1 80.44 4 ILE B CA 1
ATOM 1377 C C . ILE B 1 4 ? 5.168 26 -6.27 1 80.44 4 ILE B C 1
ATOM 1379 O O . ILE B 1 4 ? 4.219 26.531 -6.855 1 80.44 4 ILE B O 1
ATOM 1383 N N . ASN B 1 5 ? 5.031 24.891 -5.727 1 89.75 5 ASN B N 1
ATOM 1384 C CA . ASN B 1 5 ? 3.734 24.391 -5.293 1 89.75 5 ASN B CA 1
ATOM 1385 C C . ASN B 1 5 ? 3.762 23.953 -3.828 1 89.75 5 ASN B C 1
ATOM 1387 O O . ASN B 1 5 ? 4.773 24.125 -3.145 1 89.75 5 ASN B O 1
ATOM 1391 N N . ALA B 1 6 ? 2.705 23.578 -3.332 1 93.62 6 ALA B N 1
ATOM 1392 C CA . ALA B 1 6 ? 2.58 23.266 -1.911 1 93.62 6 ALA B CA 1
ATOM 1393 C C . ALA B 1 6 ? 3.549 22.156 -1.507 1 93.62 6 ALA B C 1
ATOM 1395 O O . ALA B 1 6 ? 4.16 22.203 -0.437 1 93.62 6 ALA B O 1
ATOM 1396 N N . LEU B 1 7 ? 3.752 21.156 -2.348 1 94.12 7 LEU B N 1
ATOM 1397 C CA . LEU B 1 7 ? 4.652 20.047 -2.07 1 94.12 7 LEU B CA 1
ATOM 1398 C C . LEU B 1 7 ? 6.09 20.531 -1.918 1 94.12 7 LEU B C 1
ATOM 1400 O O . LEU B 1 7 ? 6.793 20.109 -0.994 1 94.12 7 LEU B O 1
ATOM 1404 N N . SER B 1 8 ? 6.469 21.375 -2.865 1 92.5 8 SER B N 1
ATOM 1405 C CA . SER B 1 8 ? 7.836 21.891 -2.793 1 92.5 8 SER B CA 1
ATOM 1406 C C . SER B 1 8 ? 8.039 22.75 -1.556 1 92.5 8 SER B C 1
ATOM 1408 O O . SER B 1 8 ? 9.102 22.719 -0.938 1 92.5 8 SER B O 1
ATOM 1410 N N . CYS B 1 9 ? 7.062 23.562 -1.214 1 94.31 9 CYS B N 1
ATOM 1411 C CA . CYS B 1 9 ? 7.152 24.375 -0.014 1 94.31 9 CYS B CA 1
ATOM 1412 C C . CYS B 1 9 ? 7.348 23.516 1.228 1 94.31 9 CYS B C 1
ATOM 1414 O O . CYS B 1 9 ? 8.203 23.812 2.064 1 94.31 9 CYS B O 1
ATOM 1416 N N . VAL B 1 10 ? 6.598 22.438 1.308 1 95.56 10 VAL B N 1
ATOM 1417 C CA . VAL B 1 10 ? 6.691 21.547 2.461 1 95.56 10 VAL B CA 1
ATOM 1418 C C . VAL B 1 10 ? 8.055 20.875 2.477 1 95.56 10 VAL B C 1
ATOM 1420 O O . VAL B 1 10 ? 8.68 20.75 3.531 1 95.56 10 VAL B O 1
ATOM 1423 N N . GLY B 1 11 ? 8.477 20.422 1.311 1 93.38 11 GLY B N 1
ATOM 1424 C CA . GLY B 1 11 ? 9.789 19.781 1.214 1 93.38 11 GLY B CA 1
ATOM 1425 C C . GLY B 1 11 ? 10.906 20.656 1.766 1 93.38 11 GLY B C 1
ATOM 1426 O O . GLY B 1 11 ? 11.852 20.141 2.371 1 93.38 11 GLY B O 1
ATOM 1427 N N . GLN B 1 12 ? 10.711 21.906 1.653 1 93.31 12 GLN B N 1
ATOM 1428 C CA . GLN B 1 12 ? 11.758 22.844 2.07 1 93.31 12 GLN B CA 1
ATOM 1429 C C . GLN B 1 12 ? 11.438 23.453 3.434 1 93.31 12 GLN B C 1
ATOM 1431 O O . GLN B 1 12 ? 12.172 24.312 3.924 1 93.31 12 GLN B O 1
ATOM 1436 N N . ASP B 1 13 ? 10.367 23.062 4.004 1 95.75 13 ASP B N 1
ATOM 1437 C CA . ASP B 1 13 ? 9.875 23.625 5.258 1 95.75 13 ASP B CA 1
ATOM 1438 C C . ASP B 1 13 ? 9.695 25.141 5.148 1 95.75 13 ASP B C 1
ATOM 1440 O O . ASP B 1 13 ? 10.047 25.875 6.07 1 95.75 13 ASP B O 1
ATOM 1444 N N . ASP B 1 14 ? 9.266 25.5 3.992 1 95.44 14 ASP B N 1
ATOM 1445 C CA . ASP B 1 14 ? 9.039 26.922 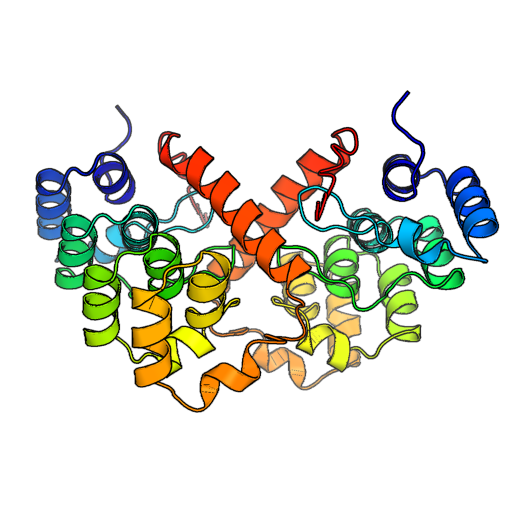3.707 1 95.44 14 ASP B CA 1
ATOM 1446 C C . ASP B 1 14 ? 7.594 27.312 4.016 1 95.44 14 ASP B C 1
ATOM 1448 O O . ASP B 1 14 ? 6.777 27.469 3.104 1 95.44 14 ASP B O 1
ATOM 1452 N N . VAL B 1 15 ? 7.332 27.703 5.227 1 97.06 15 VAL B N 1
ATOM 1453 C CA . VAL B 1 15 ? 5.984 27.984 5.711 1 97.06 15 VAL B CA 1
ATOM 1454 C C . VAL B 1 15 ? 5.477 29.281 5.098 1 97.06 15 VAL B C 1
ATOM 1456 O O . VAL B 1 15 ? 4.293 29.391 4.766 1 97.06 15 VAL B O 1
ATOM 1459 N N . VAL B 1 16 ? 6.309 30.188 4.996 1 96.56 16 VAL B N 1
ATOM 1460 C CA . VAL B 1 16 ? 5.926 31.5 4.488 1 96.56 16 VAL B CA 1
ATOM 1461 C C . VAL B 1 16 ? 5.418 31.375 3.055 1 96.56 16 VAL B C 1
ATOM 1463 O O . VAL B 1 16 ? 4.316 31.828 2.738 1 96.56 16 VAL B O 1
ATOM 1466 N N . SER B 1 17 ? 6.184 30.781 2.193 1 94.62 17 SER B N 1
ATOM 1467 C CA . SER B 1 17 ? 5.766 30.578 0.811 1 94.62 17 SER B CA 1
ATOM 1468 C C . SER B 1 17 ? 4.492 29.75 0.735 1 94.62 17 SER B C 1
ATOM 1470 O O . SER B 1 17 ? 3.643 29.984 -0.126 1 94.62 17 SER B O 1
ATOM 1472 N N . LEU B 1 18 ? 4.398 28.797 1.585 1 95 18 LEU B N 1
ATOM 1473 C CA . LEU B 1 18 ? 3.201 27.953 1.626 1 95 18 LEU B CA 1
ATOM 1474 C C . LEU B 1 18 ? 1.968 28.797 1.956 1 95 18 LEU B C 1
ATOM 1476 O O . LEU B 1 18 ? 0.928 28.656 1.308 1 95 18 LEU B O 1
ATOM 1480 N N . ARG B 1 19 ? 2.076 29.656 2.932 1 94.06 19 ARG B N 1
ATOM 1481 C CA . ARG B 1 19 ? 0.958 30.5 3.33 1 94.06 19 ARG B CA 1
ATOM 1482 C C . ARG B 1 19 ? 0.544 31.438 2.193 1 94.06 19 ARG B C 1
ATOM 1484 O O . ARG B 1 19 ? -0.647 31.656 1.965 1 94.06 19 ARG B O 1
ATOM 1491 N N . ILE B 1 20 ? 1.506 31.953 1.567 1 92.06 20 ILE B N 1
ATOM 1492 C CA . ILE B 1 20 ? 1.238 32.844 0.44 1 92.06 20 ILE B CA 1
ATOM 1493 C C . ILE B 1 20 ? 0.494 32.094 -0.652 1 92.06 20 ILE B C 1
ATOM 1495 O O . ILE B 1 20 ? -0.513 32.562 -1.178 1 92.06 20 ILE B O 1
ATOM 1499 N N . LEU B 1 21 ? 1.056 30.938 -0.945 1 90.62 21 LEU B N 1
ATOM 1500 C CA . LEU B 1 21 ? 0.437 30.094 -1.963 1 90.62 21 LEU B CA 1
ATOM 1501 C C . LEU B 1 21 ? -1.004 29.766 -1.592 1 90.62 21 LEU B C 1
ATOM 1503 O O . LEU B 1 21 ? -1.9 29.844 -2.436 1 90.62 21 LEU B O 1
ATOM 1507 N N . CYS B 1 22 ? -1.279 29.422 -0.377 1 91.12 22 CYS B N 1
ATOM 1508 C CA . CYS B 1 22 ? -2.607 29.031 0.087 1 91.12 22 CYS B CA 1
ATOM 1509 C C . CYS B 1 22 ? -3.562 30.219 0.052 1 91.12 22 CYS B C 1
ATOM 1511 O O . CYS B 1 22 ? -4.75 30.062 -0.239 1 91.12 22 CYS B O 1
ATOM 1513 N N . THR B 1 23 ? -3.062 31.359 0.403 1 88.94 23 THR B N 1
ATOM 1514 C CA . THR B 1 23 ? -3.883 32.562 0.408 1 88.94 23 THR B CA 1
ATOM 1515 C C . THR B 1 23 ? -4.32 32.938 -1.009 1 88.94 23 THR B C 1
ATOM 1517 O O . THR B 1 23 ? -5.449 33.375 -1.221 1 88.94 23 THR B O 1
ATOM 1520 N N . LYS B 1 24 ? -3.49 32.688 -1.922 1 83.12 24 LYS B N 1
ATOM 1521 C CA . LYS B 1 24 ? -3.793 33.031 -3.314 1 83.12 24 LYS B CA 1
ATOM 1522 C C . LYS B 1 24 ? -4.809 32.031 -3.895 1 83.12 24 LYS B C 1
ATOM 1524 O O . LYS B 1 24 ? -5.578 32.375 -4.793 1 83.12 24 LYS B O 1
ATOM 1529 N N . THR B 1 25 ? -4.77 30.859 -3.506 1 71 25 THR B N 1
ATOM 1530 C CA . THR B 1 25 ? -5.598 29.797 -4.082 1 71 25 THR B CA 1
ATOM 1531 C C . THR B 1 25 ? -6.957 29.75 -3.393 1 71 25 THR B C 1
ATOM 1533 O O . THR B 1 25 ? -7.781 28.891 -3.695 1 71 25 THR B O 1
ATOM 1536 N N . ARG B 1 26 ? -7.293 30.5 -2.441 1 66.5 26 ARG B N 1
ATOM 1537 C CA . ARG B 1 26 ? -8.539 30.453 -1.684 1 66.5 26 ARG B CA 1
ATOM 1538 C C . ARG B 1 26 ? -9.75 30.406 -2.615 1 66.5 26 ARG B C 1
ATOM 1540 O O . ARG B 1 26 ? -10.727 29.719 -2.342 1 66.5 26 ARG B O 1
ATOM 1547 N N . ASP B 1 27 ? -9.703 31.141 -3.762 1 58.16 27 ASP B N 1
ATOM 1548 C CA . ASP B 1 27 ? -10.883 31.219 -4.625 1 58.16 27 ASP B CA 1
ATOM 1549 C C . ASP B 1 27 ? -10.922 30.047 -5.609 1 58.16 27 ASP B C 1
ATOM 1551 O O . ASP B 1 27 ? -11.852 29.938 -6.406 1 58.16 27 ASP B O 1
ATOM 1555 N N . GLY B 1 28 ? -10.117 29.109 -5.539 1 56.19 28 GLY B N 1
ATOM 1556 C CA . GLY B 1 28 ? -10.133 28.031 -6.52 1 56.19 28 GLY B CA 1
ATOM 1557 C C . GLY B 1 28 ? -9.016 27.031 -6.32 1 56.19 28 GLY B C 1
ATOM 1558 O O . GLY B 1 28 ? -8.867 26.094 -7.109 1 56.19 28 GLY B O 1
ATOM 1559 N N . GLY B 1 29 ? -8.414 27.25 -5.336 1 58.38 29 GLY B N 1
ATOM 1560 C CA . GLY B 1 29 ? -7.051 26.75 -5.25 1 58.38 29 GLY B CA 1
ATOM 1561 C C . GLY B 1 29 ? -6.934 25.469 -4.438 1 58.38 29 GLY B C 1
ATOM 1562 O O . GLY B 1 29 ? -5.828 25.031 -4.109 1 58.38 29 GLY B O 1
ATOM 1563 N N . GLN B 1 30 ? -8.055 25.078 -3.973 1 64.12 30 GLN B N 1
ATOM 1564 C CA . GLN B 1 30 ? -7.977 23.812 -3.264 1 64.12 30 GLN B CA 1
ATOM 1565 C C . GLN B 1 30 ? -7.324 22.734 -4.129 1 64.12 30 GLN B C 1
ATOM 1567 O O . GLN B 1 30 ? -6.625 21.859 -3.617 1 64.12 30 GLN B O 1
ATOM 1572 N N . GLN B 1 31 ? -7.555 22.906 -5.34 1 66.62 31 GLN B N 1
ATOM 1573 C CA . GLN B 1 31 ? -7.004 21.922 -6.27 1 66.62 31 GLN B CA 1
ATOM 1574 C C . GLN B 1 31 ? -5.48 21.922 -6.219 1 66.62 31 GLN B C 1
ATOM 1576 O O . GLN B 1 31 ? -4.859 20.859 -6.312 1 66.62 31 GLN B O 1
ATOM 1581 N N . LYS B 1 32 ? -4.992 23.031 -5.91 1 77.94 32 LYS B N 1
ATOM 1582 C CA . LYS B 1 32 ? -3.535 23.125 -5.918 1 77.94 32 LYS B CA 1
ATOM 1583 C C . LYS B 1 32 ? -2.938 22.516 -4.656 1 77.94 32 LYS B C 1
ATOM 1585 O O . LYS B 1 32 ? -1.832 21.969 -4.688 1 77.94 32 LYS B O 1
ATOM 1590 N N . LEU 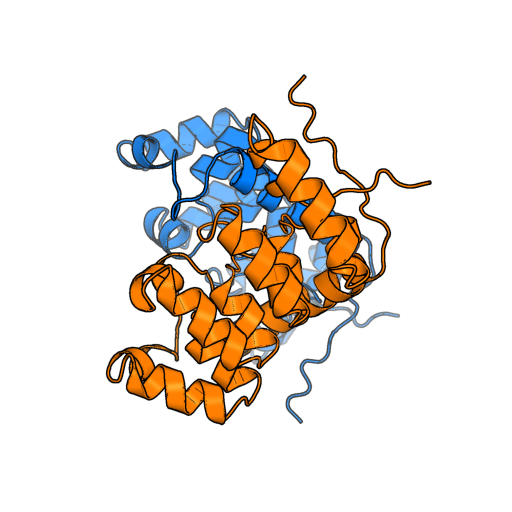B 1 33 ? -3.76 22.516 -3.621 1 88.56 33 LEU B N 1
ATOM 1591 C CA . LEU B 1 33 ? -3.291 21.938 -2.367 1 88.56 33 LEU B CA 1
ATOM 1592 C C . LEU B 1 33 ? -3.305 20.406 -2.432 1 88.56 33 LEU B C 1
ATOM 1594 O O . LEU B 1 33 ? -2.576 19.75 -1.69 1 88.56 33 LEU B O 1
ATOM 1598 N N . GLU B 1 34 ? -4.074 19.859 -3.453 1 92.12 34 GLU B N 1
ATOM 1599 C CA . GLU B 1 34 ? -4.312 18.422 -3.447 1 92.12 34 GLU B CA 1
ATOM 1600 C C . GLU B 1 34 ? -3.48 17.719 -4.516 1 92.12 34 GLU B C 1
ATOM 1602 O O . GLU B 1 34 ? -3.688 16.531 -4.789 1 92.12 34 GLU B O 1
ATOM 1607 N N . GLU B 1 35 ? -2.619 18.562 -5.094 1 90.88 35 GLU B N 1
ATOM 1608 C CA . GLU B 1 35 ? -1.673 17.891 -5.988 1 90.88 35 GLU B CA 1
ATOM 1609 C C . GLU B 1 35 ? -0.87 16.828 -5.246 1 90.88 35 GLU B C 1
ATOM 1611 O O . GLU B 1 35 ? -0.551 17 -4.066 1 90.88 35 GLU B O 1
ATOM 1616 N N . VAL B 1 36 ? -0.55 15.711 -5.973 1 93.06 36 VAL B N 1
ATOM 1617 C CA . VAL B 1 36 ? 0.151 14.617 -5.305 1 93.06 36 VAL B CA 1
ATOM 1618 C C . VAL B 1 36 ? 1.49 14.367 -5.996 1 93.06 36 VAL B C 1
ATOM 1620 O O . VAL B 1 36 ? 1.657 14.688 -7.176 1 93.06 36 VAL B O 1
ATOM 1623 N N . ASP B 1 37 ? 2.422 13.805 -5.277 1 91.44 37 ASP B N 1
ATOM 1624 C CA . ASP B 1 37 ? 3.68 13.359 -5.871 1 91.44 37 ASP B CA 1
ATOM 1625 C C . ASP B 1 37 ? 3.551 11.953 -6.441 1 91.44 37 ASP B C 1
ATOM 1627 O O . ASP B 1 37 ? 2.441 11.43 -6.582 1 91.44 37 ASP B O 1
ATOM 1631 N N . MET B 1 38 ? 4.672 11.328 -6.828 1 88.69 38 MET B N 1
ATOM 1632 C CA . MET B 1 38 ? 4.672 10.055 -7.543 1 88.69 38 MET B CA 1
ATOM 1633 C C . MET B 1 38 ? 4.148 8.938 -6.652 1 88.69 38 MET B C 1
ATOM 1635 O O . MET B 1 38 ? 3.762 7.875 -7.145 1 88.69 38 MET B O 1
ATOM 1639 N N . TYR B 1 39 ? 4.125 9.227 -5.383 1 91.94 39 TYR B N 1
ATOM 1640 C CA . TYR B 1 39 ? 3.664 8.188 -4.461 1 91.94 39 TYR B CA 1
ATOM 1641 C C . TYR B 1 39 ? 2.307 8.555 -3.873 1 91.94 39 TYR B C 1
ATOM 1643 O O . TYR B 1 39 ? 1.853 7.926 -2.912 1 91.94 39 TYR B O 1
ATOM 1651 N N . GLY B 1 40 ? 1.707 9.594 -4.418 1 93 40 GLY B N 1
ATOM 1652 C CA . GLY B 1 40 ? 0.351 9.945 -4.027 1 93 40 GLY B CA 1
ATOM 1653 C C . GLY B 1 40 ? 0.292 10.82 -2.787 1 93 40 GLY B C 1
ATOM 1654 O O . GLY B 1 40 ? -0.771 10.977 -2.184 1 93 40 GLY B O 1
ATOM 1655 N N . ASN B 1 41 ? 1.409 11.344 -2.389 1 94.94 41 ASN B N 1
ATOM 1656 C CA . ASN B 1 41 ? 1.415 12.227 -1.228 1 94.94 41 ASN B CA 1
ATOM 1657 C C . ASN B 1 41 ? 0.94 13.633 -1.588 1 94.94 41 ASN B C 1
ATOM 1659 O O . ASN B 1 41 ? 1.476 14.258 -2.506 1 94.94 41 ASN B O 1
ATOM 1663 N N . THR B 1 42 ? -0.05 14.055 -0.888 1 95.25 42 THR B N 1
ATOM 1664 C CA . THR B 1 42 ? -0.376 15.477 -0.917 1 95.25 42 THR B CA 1
ATOM 1665 C C . THR B 1 42 ? 0.612 16.281 -0.071 1 95.25 42 THR B C 1
ATOM 1667 O O . THR B 1 42 ? 1.448 15.695 0.627 1 95.25 42 THR B O 1
ATOM 1670 N N . ALA B 1 43 ? 0.469 17.594 -0.161 1 96.06 43 ALA B N 1
ATOM 1671 C CA . ALA B 1 43 ? 1.322 18.438 0.676 1 96.06 43 ALA B CA 1
ATOM 1672 C C . ALA B 1 43 ? 1.097 18.141 2.156 1 96.06 43 ALA B C 1
ATOM 1674 O O . ALA B 1 43 ? 2.049 18.109 2.939 1 96.06 43 ALA B O 1
ATOM 1675 N N . LEU B 1 44 ? -0.132 17.922 2.543 1 97.44 44 LEU B N 1
ATOM 1676 C CA . LEU B 1 44 ? -0.431 17.625 3.938 1 97.44 44 LEU B CA 1
ATOM 1677 C C . LEU B 1 44 ? 0.223 16.312 4.359 1 97.44 44 LEU B C 1
ATOM 1679 O O . LEU B 1 44 ? 0.846 16.234 5.422 1 97.44 44 LEU B O 1
ATOM 1683 N N . LEU B 1 45 ? 0.055 15.273 3.551 1 96.94 45 LEU B N 1
ATOM 1684 C CA . LEU B 1 45 ? 0.66 13.984 3.871 1 96.94 45 LEU B CA 1
ATOM 1685 C C . LEU B 1 45 ? 2.172 14.117 4.012 1 96.94 45 LEU B C 1
ATOM 1687 O O . LEU B 1 45 ? 2.764 13.57 4.945 1 96.94 45 LEU B O 1
ATOM 1691 N N . LYS B 1 46 ? 2.764 14.828 3.102 1 96.5 46 LYS B N 1
ATOM 1692 C CA . LYS B 1 46 ? 4.207 15.039 3.162 1 96.5 46 LYS B CA 1
ATOM 1693 C C . LYS B 1 46 ? 4.602 15.781 4.438 1 96.5 46 LYS B C 1
ATOM 1695 O O . LYS B 1 46 ? 5.594 15.43 5.078 1 96.5 46 LYS B O 1
ATOM 1700 N N . ALA B 1 47 ? 3.891 16.797 4.762 1 97.38 47 ALA B N 1
ATOM 1701 C CA . ALA B 1 47 ? 4.156 17.547 5.988 1 97.38 47 ALA B CA 1
ATOM 1702 C C . ALA B 1 47 ? 4.078 16.641 7.211 1 97.38 47 ALA B C 1
ATOM 1704 O O . ALA B 1 47 ? 4.898 16.75 8.125 1 97.38 47 ALA B O 1
ATOM 1705 N N . CYS B 1 48 ? 3.121 15.734 7.246 1 97.88 48 CYS B N 1
ATOM 1706 C CA . CYS B 1 48 ? 2.943 14.805 8.352 1 97.88 48 CYS B CA 1
ATOM 1707 C C . CYS B 1 48 ? 4.098 13.812 8.422 1 97.88 48 CYS B C 1
ATOM 1709 O O . CYS B 1 48 ? 4.645 13.562 9.492 1 97.88 48 CYS B O 1
ATOM 1711 N N . TYR B 1 49 ? 4.477 13.312 7.305 1 96.69 49 TYR B N 1
ATOM 1712 C CA . TYR B 1 49 ? 5.582 12.359 7.242 1 96.69 49 TYR B CA 1
ATOM 1713 C C . TYR B 1 49 ? 6.867 12.984 7.766 1 96.69 49 TYR B C 1
ATOM 1715 O O . TYR B 1 49 ? 7.641 12.328 8.477 1 96.69 49 TYR B O 1
ATOM 1723 N N . LEU B 1 50 ? 7.035 14.258 7.445 1 96.38 50 LEU B N 1
ATOM 1724 C CA . LEU B 1 50 ? 8.273 14.945 7.785 1 96.38 50 LEU B CA 1
ATOM 1725 C C . LEU B 1 50 ? 8.188 15.57 9.172 1 96.38 50 LEU B C 1
ATOM 1727 O O . LEU B 1 50 ? 9.172 16.109 9.672 1 96.38 50 LEU B O 1
ATOM 1731 N N . GLY B 1 51 ? 7.035 15.539 9.734 1 96.56 51 GLY B N 1
ATOM 1732 C CA . GLY B 1 51 ? 6.852 16.141 11.039 1 96.56 51 GLY B CA 1
ATOM 1733 C C . GLY B 1 51 ? 6.918 17.656 11.008 1 96.56 51 GLY B C 1
ATOM 1734 O O . GLY B 1 51 ? 7.457 18.281 11.93 1 96.56 51 GLY B O 1
ATOM 1735 N N . ARG B 1 52 ? 6.508 18.203 9.977 1 97.12 52 ARG B N 1
ATOM 1736 C CA . ARG B 1 52 ? 6.52 19.656 9.836 1 97.12 52 ARG B CA 1
ATOM 1737 C C . ARG B 1 52 ? 5.207 20.266 10.328 1 97.12 52 ARG B C 1
ATOM 1739 O O . ARG B 1 52 ? 4.312 20.547 9.523 1 97.12 52 ARG B O 1
ATOM 1746 N N . PHE B 1 53 ? 5.188 20.562 11.531 1 98.31 53 PHE B N 1
ATOM 1747 C CA . PHE B 1 53 ? 3.975 20.922 12.25 1 98.31 53 PHE B CA 1
ATOM 1748 C C . PHE B 1 53 ? 3.354 22.188 11.672 1 98.31 53 PHE B C 1
ATOM 1750 O O . PHE B 1 53 ? 2.16 22.219 11.359 1 98.31 53 PHE B O 1
ATOM 1757 N N . GLU B 1 54 ? 4.109 23.203 11.477 1 98.44 54 GLU B N 1
ATOM 1758 C CA . GLU B 1 54 ? 3.57 24.484 11.031 1 98.44 54 GLU B CA 1
ATOM 1759 C C . GLU B 1 54 ? 3.055 24.391 9.594 1 98.44 54 GLU B C 1
ATOM 1761 O O . GLU B 1 54 ? 2.055 25.031 9.25 1 98.44 54 GLU B O 1
ATOM 1766 N N . CYS B 1 55 ? 3.748 23.656 8.742 1 97.88 55 CYS B N 1
ATOM 1767 C CA . CYS B 1 55 ? 3.248 23.422 7.391 1 97.88 55 CYS B CA 1
ATOM 1768 C C . CYS B 1 55 ? 1.9 22.703 7.422 1 97.88 55 CYS B C 1
ATOM 1770 O O . CYS B 1 55 ? 0.957 23.125 6.75 1 97.88 55 CYS B O 1
ATOM 1772 N N . ALA B 1 56 ? 1.862 21.656 8.203 1 98.25 56 ALA B N 1
ATOM 1773 C CA . ALA B 1 56 ? 0.629 20.875 8.305 1 98.25 56 ALA B CA 1
ATOM 1774 C C . ALA B 1 56 ? -0.517 21.734 8.828 1 98.25 56 ALA B C 1
ATOM 1776 O O . ALA B 1 56 ? -1.625 21.703 8.289 1 98.25 56 ALA B O 1
ATOM 1777 N N . ARG B 1 57 ? -0.24 22.5 9.852 1 97.69 57 ARG B N 1
ATOM 1778 C CA . ARG B 1 57 ? -1.257 23.359 10.43 1 97.69 57 ARG B CA 1
ATOM 1779 C C . ARG B 1 57 ? -1.767 24.375 9.406 1 97.69 57 ARG B C 1
ATOM 1781 O O . ARG B 1 57 ? -2.973 24.609 9.305 1 97.69 57 ARG B O 1
ATOM 1788 N N . THR B 1 58 ? -0.864 25.016 8.695 1 96.38 58 THR B N 1
ATOM 1789 C CA . THR B 1 58 ? -1.23 25.969 7.652 1 96.38 58 THR B CA 1
ATOM 1790 C C . THR B 1 58 ? -2.127 25.297 6.609 1 96.38 58 THR B C 1
ATOM 1792 O O . THR B 1 58 ? -3.176 25.844 6.254 1 96.38 58 THR B O 1
ATOM 1795 N N . LEU B 1 59 ? -1.714 24.156 6.117 1 96.56 59 LEU B N 1
ATOM 1796 C CA . LEU B 1 59 ? -2.482 23.438 5.109 1 96.56 59 LEU B CA 1
ATOM 1797 C C . LEU B 1 59 ? -3.877 23.094 5.625 1 96.56 59 LEU B C 1
ATOM 1799 O O . LEU B 1 59 ? -4.867 23.266 4.91 1 96.56 59 LEU B O 1
ATOM 1803 N N . LEU B 1 60 ? -3.979 22.641 6.848 1 96 60 LEU B N 1
ATOM 1804 C CA . LEU B 1 60 ? -5.262 22.297 7.449 1 96 60 LEU B CA 1
ATOM 1805 C C . LEU B 1 60 ? -6.141 23.547 7.586 1 96 60 LEU B C 1
ATOM 1807 O O . LEU B 1 60 ? -7.352 23.484 7.359 1 96 60 LEU B O 1
ATOM 1811 N N . GLU B 1 61 ? -5.566 24.625 7.984 1 93.88 61 GLU B N 1
ATOM 1812 C CA . GLU B 1 61 ? -6.285 25.891 8.117 1 93.88 61 GLU B CA 1
ATOM 1813 C C . GLU B 1 61 ? -6.895 26.328 6.785 1 93.88 61 GLU B C 1
ATOM 1815 O O . GLU B 1 61 ? -7.973 26.922 6.754 1 93.88 61 GLU B O 1
ATOM 1820 N N . PHE B 1 62 ? -6.234 26.031 5.738 1 93.25 62 PHE B N 1
ATOM 1821 C CA . PHE B 1 62 ? -6.68 26.484 4.426 1 93.25 62 PHE B CA 1
ATOM 1822 C C . PHE B 1 62 ? -7.477 25.391 3.723 1 93.25 62 PHE B C 1
ATOM 1824 O O . PHE B 1 62 ? -7.742 25.484 2.521 1 93.25 62 PHE B O 1
ATOM 1831 N N . GLY B 1 63 ? -7.715 24.297 4.41 1 92.19 63 GLY B N 1
ATOM 1832 C CA . GLY B 1 63 ? -8.719 23.359 3.928 1 92.19 63 GLY B CA 1
ATOM 1833 C C . GLY B 1 63 ? -8.125 22.141 3.238 1 92.19 63 GLY B C 1
ATOM 1834 O O . GLY B 1 63 ? -8.797 21.484 2.439 1 92.19 63 GLY B O 1
ATOM 1835 N N . ALA B 1 64 ? -6.859 21.844 3.471 1 94.25 64 ALA B N 1
ATOM 1836 C CA . ALA B 1 64 ? -6.293 20.625 2.91 1 94.25 64 ALA B CA 1
ATOM 1837 C C . ALA B 1 64 ? -7.145 19.406 3.277 1 94.25 64 ALA B C 1
ATOM 1839 O O . ALA B 1 64 ? -7.688 19.344 4.383 1 94.25 64 ALA B O 1
ATOM 1840 N N . ASN B 1 65 ? -7.285 18.438 2.363 1 93.5 65 ASN B N 1
ATOM 1841 C CA . ASN B 1 65 ? -8.102 17.234 2.553 1 93.5 65 ASN B CA 1
ATOM 1842 C C . ASN B 1 65 ? -7.477 16.297 3.578 1 93.5 65 ASN B C 1
ATOM 1844 O O . ASN B 1 65 ? -6.547 15.555 3.258 1 93.5 65 ASN B O 1
ATOM 1848 N N . VAL B 1 66 ? -8.023 16.266 4.781 1 95.25 66 VAL B N 1
ATOM 1849 C CA . VAL B 1 66 ? -7.504 15.469 5.887 1 95.25 66 VAL B CA 1
ATOM 1850 C C . VAL B 1 66 ? -7.828 14 5.656 1 95.25 66 VAL B C 1
ATOM 1852 O O . VAL B 1 66 ? -7.234 13.117 6.289 1 95.25 66 VAL B O 1
ATOM 1855 N N . PHE B 1 67 ? -8.602 13.641 4.621 1 91.25 67 PHE B N 1
ATOM 1856 C CA . PHE B 1 67 ? -9.047 12.273 4.344 1 91.25 67 PHE B CA 1
ATOM 1857 C C . PHE B 1 67 ? -8.156 11.625 3.291 1 91.25 67 PHE B C 1
ATOM 1859 O O . PHE B 1 67 ? -8.305 10.438 2.994 1 91.25 67 PHE B O 1
ATOM 1866 N N . ALA B 1 68 ? -7.234 12.359 2.779 1 91.5 68 ALA B N 1
ATOM 1867 C CA . ALA B 1 68 ? -6.387 11.852 1.703 1 91.5 68 ALA B CA 1
ATOM 1868 C C . ALA B 1 68 ? -5.555 10.664 2.174 1 91.5 68 ALA B C 1
ATOM 1870 O O . ALA B 1 68 ? -5.23 10.555 3.357 1 91.5 68 ALA B O 1
ATOM 1871 N N . MET B 1 69 ? -5.242 9.781 1.271 1 90.5 69 MET B N 1
ATOM 1872 C CA . MET B 1 69 ? -4.352 8.641 1.453 1 90.5 69 MET B CA 1
ATOM 1873 C C . MET B 1 69 ? -3.367 8.523 0.293 1 90.5 69 MET B C 1
ATOM 1875 O O . MET B 1 69 ? -3.725 8.789 -0.856 1 90.5 69 MET B O 1
ATOM 1879 N N . ASN B 1 70 ? -2.162 8.141 0.641 1 91.88 70 ASN B N 1
ATOM 1880 C CA . ASN B 1 70 ? -1.216 7.934 -0.449 1 91.88 70 ASN B CA 1
ATOM 1881 C C . ASN B 1 70 ? -1.324 6.523 -1.023 1 91.88 70 ASN B C 1
ATOM 1883 O O . ASN B 1 70 ? -2.211 5.758 -0.64 1 91.88 70 ASN B O 1
ATOM 1887 N N . TYR B 1 71 ? -0.463 6.242 -1.927 1 89.38 71 TYR B N 1
ATOM 1888 C CA . TYR B 1 71 ? -0.586 5.004 -2.691 1 89.38 71 TYR B CA 1
ATOM 1889 C C . TYR B 1 71 ? -0.137 3.807 -1.864 1 89.38 71 TYR B C 1
ATOM 1891 O O . TYR B 1 71 ? -0.271 2.66 -2.299 1 89.38 71 TYR B O 1
ATOM 1899 N N . PHE B 1 72 ? 0.37 4.035 -0.652 1 88 72 PHE B N 1
ATOM 1900 C CA . PHE B 1 72 ? 0.736 2.969 0.276 1 88 72 PHE B CA 1
ATOM 1901 C C . PHE B 1 72 ? -0.358 2.758 1.315 1 88 72 PHE B C 1
ATOM 1903 O O . PHE B 1 72 ? -0.193 1.966 2.246 1 88 72 PHE B O 1
ATOM 1910 N N . GLY B 1 73 ? -1.429 3.484 1.149 1 86.44 73 GLY B N 1
ATOM 1911 C CA . GLY B 1 73 ? -2.535 3.35 2.084 1 86.44 73 GLY B CA 1
ATOM 1912 C C . GLY B 1 73 ? -2.301 4.082 3.393 1 86.44 73 GLY B C 1
ATOM 1913 O O . GLY B 1 73 ? -2.871 3.717 4.422 1 86.44 73 GLY B O 1
ATOM 1914 N N . GLN B 1 74 ? -1.454 4.996 3.389 1 91.44 74 GLN B N 1
ATOM 1915 C CA . GLN B 1 74 ? -1.163 5.773 4.59 1 91.44 74 GLN B CA 1
ATOM 1916 C C . GLN B 1 74 ? -1.904 7.105 4.574 1 91.44 74 GLN B C 1
ATOM 1918 O O . GLN B 1 74 ? -1.895 7.816 3.568 1 91.44 74 GLN B O 1
ATOM 1923 N N . ASN B 1 75 ? -2.582 7.371 5.645 1 93.81 75 ASN B N 1
ATOM 1924 C CA . ASN B 1 75 ? -3.215 8.68 5.781 1 93.81 75 ASN B CA 1
ATOM 1925 C C . ASN B 1 75 ? -2.389 9.617 6.664 1 93.81 75 ASN B C 1
ATOM 1927 O O . ASN B 1 75 ? -1.289 9.258 7.09 1 93.81 75 ASN B O 1
ATOM 1931 N N . ALA B 1 76 ? -2.932 10.812 6.914 1 97.25 76 ALA B N 1
ATOM 1932 C CA . ALA B 1 76 ? -2.184 11.836 7.633 1 97.25 76 ALA B CA 1
ATOM 1933 C C . ALA B 1 76 ? -1.813 11.367 9.039 1 97.25 76 ALA B C 1
ATOM 1935 O O . ALA B 1 76 ? -0.689 11.578 9.492 1 97.25 76 ALA B O 1
ATOM 1936 N N . LEU B 1 77 ? -2.691 10.672 9.719 1 97.19 77 LEU B N 1
ATOM 1937 C CA . LEU B 1 77 ? -2.447 10.211 11.078 1 97.19 77 LEU B CA 1
ATOM 1938 C C . LEU B 1 77 ? -1.331 9.172 11.109 1 97.19 77 LEU B C 1
ATOM 1940 O O . LEU B 1 77 ? -0.429 9.242 11.945 1 97.19 77 LEU B O 1
ATOM 1944 N N . THR B 1 78 ? -1.413 8.25 10.195 1 95.38 78 THR B N 1
ATOM 1945 C CA . THR B 1 78 ? -0.398 7.203 10.125 1 95.38 78 THR B CA 1
ATOM 1946 C C . THR B 1 78 ? 0.98 7.805 9.875 1 95.38 78 THR B C 1
ATOM 1948 O O . THR B 1 78 ? 1.962 7.41 10.508 1 95.38 78 THR B O 1
ATOM 1951 N N . LEU B 1 79 ? 1.016 8.727 9.016 1 96.81 79 LEU B N 1
ATOM 1952 C CA . LEU B 1 79 ? 2.295 9.336 8.672 1 96.81 79 LEU B CA 1
ATOM 1953 C C . LEU B 1 79 ? 2.828 10.18 9.82 1 96.81 79 LEU B C 1
ATOM 1955 O O . LEU B 1 79 ? 4.02 10.125 10.133 1 96.81 79 LEU B O 1
ATOM 1959 N N . ALA B 1 80 ? 2.012 10.977 10.438 1 98.19 80 ALA B N 1
ATOM 1960 C CA . ALA B 1 80 ? 2.43 11.75 11.609 1 98.19 80 ALA B CA 1
ATOM 1961 C C . ALA B 1 80 ? 2.92 10.828 12.719 1 98.19 80 ALA B C 1
ATOM 1963 O O . ALA B 1 80 ? 3.861 11.164 13.445 1 98.19 80 ALA B O 1
ATOM 1964 N N . THR B 1 81 ? 2.246 9.68 12.891 1 97.19 81 THR B N 1
ATOM 1965 C CA . THR B 1 81 ? 2.643 8.68 13.875 1 97.19 81 THR B CA 1
ATOM 1966 C C . THR B 1 81 ? 4.016 8.109 13.539 1 97.19 81 THR B C 1
ATOM 1968 O O . THR B 1 81 ? 4.855 7.934 14.43 1 97.19 81 THR B O 1
ATOM 1971 N N . TYR B 1 82 ? 4.176 7.805 12.297 1 96.75 82 TYR B N 1
ATOM 1972 C CA . TYR B 1 82 ? 5.48 7.316 11.859 1 96.75 82 TYR B CA 1
ATOM 1973 C C . TYR B 1 82 ? 6.582 8.297 12.25 1 96.75 82 TYR B C 1
ATOM 1975 O O . TYR B 1 82 ? 7.656 7.879 12.695 1 96.75 82 TYR B O 1
ATOM 1983 N N . ALA B 1 83 ? 6.305 9.578 12.094 1 96.69 83 ALA B N 1
ATOM 1984 C CA . ALA B 1 83 ? 7.273 10.625 12.414 1 96.69 83 ALA B CA 1
ATOM 1985 C C . ALA B 1 83 ? 7.43 10.781 13.93 1 96.69 83 ALA B C 1
ATOM 1987 O O . ALA B 1 83 ? 8.352 11.461 14.391 1 96.69 83 ALA B O 1
ATOM 1988 N N . GLY B 1 84 ? 6.523 10.219 14.648 1 97.81 84 GLY B N 1
ATOM 1989 C CA . GLY B 1 84 ? 6.574 10.312 16.109 1 97.81 84 GLY B CA 1
ATOM 1990 C C . GLY B 1 84 ? 6.176 11.68 16.625 1 97.81 84 GLY B C 1
ATOM 1991 O O . GLY B 1 84 ? 6.609 12.078 17.719 1 97.81 84 GLY B O 1
ATOM 1992 N N . HIS B 1 85 ? 5.445 12.406 15.93 1 98 85 HIS B N 1
ATOM 1993 C CA . HIS B 1 85 ? 5.141 13.797 16.25 1 98 85 HIS B CA 1
ATOM 1994 C C . HIS B 1 85 ? 3.805 13.914 16.984 1 98 85 HIS B C 1
ATOM 1996 O O . HIS B 1 85 ? 2.781 14.219 16.359 1 98 85 HIS B O 1
ATOM 2002 N N . LEU B 1 86 ? 3.797 13.852 18.266 1 98.31 86 LEU B N 1
ATOM 2003 C CA . LEU B 1 86 ? 2.594 13.812 19.094 1 98.31 86 LEU B CA 1
ATOM 2004 C C . LEU B 1 86 ? 1.775 15.086 18.922 1 98.31 86 LEU B C 1
ATOM 2006 O O . LEU B 1 86 ? 0.557 15.031 18.75 1 98.31 86 LEU B O 1
ATOM 2010 N N . PRO B 1 87 ? 2.373 16.266 18.906 1 98.38 87 PRO B N 1
ATOM 2011 C CA . PRO B 1 87 ? 1.58 17.484 18.719 1 98.38 87 PRO B CA 1
ATOM 2012 C C . PRO B 1 87 ? 0.81 17.484 17.391 1 98.38 87 PRO B C 1
ATOM 2014 O O . PRO B 1 87 ? -0.346 17.906 17.344 1 98.38 87 PRO B O 1
ATOM 2017 N N . LEU B 1 88 ? 1.434 16.984 16.375 1 98.5 88 LEU B N 1
ATOM 2018 C CA . LEU B 1 88 ? 0.771 16.922 15.078 1 98.5 88 LEU B CA 1
ATOM 2019 C C . LEU B 1 88 ? -0.377 15.914 15.109 1 98.5 88 LEU B C 1
ATOM 2021 O O . LEU B 1 88 ? -1.442 16.172 14.539 1 98.5 88 LEU B O 1
ATOM 2025 N N . VAL B 1 89 ? -0.104 14.781 15.703 1 98.5 89 VAL B N 1
ATOM 2026 C CA . VAL B 1 89 ? -1.144 13.773 15.883 1 98.5 89 VAL B CA 1
ATOM 2027 C C . VAL B 1 89 ? -2.354 14.398 16.578 1 98.5 89 VAL B C 1
ATOM 2029 O O . VAL B 1 89 ? -3.49 14.227 16.125 1 98.5 89 VAL B O 1
ATOM 2032 N N . LYS B 1 90 ? -2.119 15.141 17.609 1 98.19 90 LYS B N 1
ATOM 2033 C CA . LYS B 1 90 ? -3.197 15.789 18.344 1 98.19 90 LYS B CA 1
ATOM 2034 C C . LYS B 1 90 ? -3.934 16.797 17.453 1 98.19 90 LYS B C 1
ATOM 2036 O O . LYS B 1 90 ? -5.16 16.906 17.516 1 98.19 90 LYS B O 1
ATOM 2041 N N . GLU B 1 91 ? -3.201 17.516 16.688 1 97.88 91 GLU B N 1
ATOM 2042 C CA . GLU B 1 91 ? -3.807 18.484 15.773 1 97.88 91 GLU B CA 1
ATOM 2043 C C . GLU B 1 91 ? -4.723 17.781 14.773 1 97.88 91 GLU B C 1
ATOM 2045 O O . GLU B 1 91 ? -5.82 18.266 14.484 1 97.88 91 GLU B O 1
ATOM 2050 N N . LEU B 1 92 ? -4.289 16.656 14.195 1 98.31 92 LEU B N 1
ATOM 2051 C CA . LEU B 1 92 ? -5.074 15.898 13.234 1 98.31 92 LEU B CA 1
ATOM 2052 C C . LEU B 1 92 ? -6.359 15.367 13.867 1 98.31 92 LEU B C 1
ATOM 2054 O O . LEU B 1 92 ? -7.422 15.398 13.25 1 98.31 92 LEU B O 1
ATOM 2058 N N . LEU B 1 93 ? -6.258 14.977 15.078 1 97.5 93 LEU B N 1
ATOM 2059 C CA . LEU B 1 93 ? -7.383 14.359 15.773 1 97.5 93 LEU B CA 1
ATOM 2060 C C . LEU B 1 93 ? -8.406 15.406 16.188 1 97.5 93 LEU B C 1
ATOM 2062 O O . LEU B 1 93 ? -9.531 15.062 16.562 1 97.5 93 LEU B O 1
ATOM 2066 N N . ARG B 1 94 ? -8.078 16.656 16.062 1 96.69 94 ARG B N 1
ATOM 2067 C CA . ARG B 1 94 ? -9.055 17.734 16.203 1 96.69 94 ARG B CA 1
ATOM 2068 C C . ARG B 1 94 ? -9.953 17.828 14.977 1 96.69 94 ARG B C 1
ATOM 2070 O O . ARG B 1 94 ? -11.055 18.375 15.047 1 96.69 94 ARG B O 1
ATOM 2077 N N . ARG B 1 95 ? -9.523 17.234 13.883 1 95.5 95 ARG B N 1
ATOM 2078 C CA . ARG B 1 95 ? -10.211 17.406 12.609 1 95.5 95 ARG B CA 1
ATOM 2079 C C . ARG B 1 95 ? -10.953 16.125 12.211 1 95.5 95 ARG B C 1
ATOM 2081 O O . ARG B 1 95 ? -11.906 16.172 11.438 1 95.5 95 ARG B O 1
ATOM 2088 N N . ARG B 1 96 ? -10.508 15.039 12.641 1 95.31 96 ARG B N 1
ATOM 2089 C CA . ARG B 1 96 ? -11.047 13.727 12.305 1 95.31 96 ARG B CA 1
ATOM 2090 C C . ARG B 1 96 ? -10.852 12.742 13.461 1 95.31 96 ARG B C 1
ATOM 2092 O O . ARG B 1 96 ? -9.797 12.734 14.102 1 95.31 96 ARG B O 1
ATOM 2099 N N . SER B 1 97 ? -11.82 11.906 13.695 1 93.94 97 SER B N 1
ATOM 2100 C CA . SER B 1 97 ? -11.742 11.008 14.836 1 93.94 97 SER B CA 1
ATOM 2101 C C . SER B 1 97 ? -10.68 9.93 14.625 1 93.94 97 SER B C 1
ATOM 2103 O O . SER B 1 97 ? -10.367 9.578 13.492 1 93.94 97 SER B O 1
ATOM 2105 N N . TYR B 1 98 ? -10.172 9.398 15.75 1 92.56 98 TYR B N 1
ATOM 2106 C CA . TYR B 1 98 ? -9.195 8.32 15.734 1 92.56 98 TYR B CA 1
ATOM 2107 C C . TYR B 1 98 ? -9.758 7.082 15.039 1 92.56 98 TYR B C 1
ATOM 2109 O O . TYR B 1 98 ? -9.07 6.453 14.227 1 92.56 98 TYR B O 1
ATOM 2117 N N . LYS B 1 99 ? -10.93 6.777 15.289 1 87 99 LYS B N 1
ATOM 2118 C CA . LYS B 1 99 ? -11.609 5.625 14.703 1 87 99 LYS B CA 1
ATOM 2119 C C . LYS B 1 99 ? -11.703 5.758 13.188 1 87 99 LYS B C 1
ATOM 2121 O O . LYS B 1 99 ? -11.422 4.809 12.453 1 87 99 LYS B O 1
ATOM 2126 N N . ASP B 1 100 ? -12.109 6.922 12.766 1 88.38 100 ASP B N 1
ATOM 2127 C CA . ASP B 1 100 ? -12.281 7.156 11.336 1 88.38 100 ASP B CA 1
ATOM 2128 C C . ASP B 1 100 ? -10.938 7.074 10.602 1 88.38 100 ASP B C 1
ATOM 2130 O O . ASP B 1 100 ? -10.867 6.543 9.492 1 88.38 100 ASP B O 1
ATOM 2134 N N . PHE B 1 101 ? -9.883 7.621 11.18 1 90.19 101 PHE B N 1
ATOM 2135 C CA . PHE B 1 101 ? -8.555 7.5 10.594 1 90.19 101 PHE B CA 1
ATOM 2136 C C . PHE B 1 101 ? -8.164 6.035 10.445 1 90.19 101 PHE B C 1
ATOM 2138 O O . PHE B 1 101 ? -7.676 5.621 9.391 1 90.19 101 PHE B O 1
ATOM 2145 N N . ASN B 1 102 ? -8.375 5.258 11.453 1 84.44 102 ASN B N 1
ATOM 2146 C CA . ASN B 1 102 ? -7.949 3.865 11.461 1 84.44 102 ASN B CA 1
ATOM 2147 C C . ASN B 1 102 ? -8.734 3.031 10.453 1 84.44 102 ASN B C 1
ATOM 2149 O O . ASN B 1 102 ? -8.195 2.104 9.852 1 84.44 102 ASN B O 1
ATOM 2153 N N . LEU B 1 103 ? -9.93 3.326 10.242 1 78.25 103 LEU B N 1
ATOM 2154 C CA . LEU B 1 103 ? -10.773 2.602 9.297 1 78.25 103 LEU B CA 1
ATOM 2155 C C . LEU B 1 103 ? -10.328 2.85 7.863 1 78.25 103 LEU B C 1
ATOM 2157 O O . LEU B 1 103 ? -10.539 2.008 6.988 1 78.25 103 LEU B O 1
ATOM 2161 N N . SER B 1 104 ? -9.703 3.936 7.676 1 79.31 104 SER B N 1
ATOM 2162 C CA . SER B 1 104 ? -9.359 4.301 6.305 1 79.31 104 SER B CA 1
ATOM 2163 C C . SER B 1 104 ? -7.93 3.893 5.965 1 79.31 104 SER B C 1
ATOM 2165 O O . SER B 1 104 ? -7.52 3.953 4.801 1 79.31 104 SER B O 1
ATOM 2167 N N . SER B 1 105 ? -7.137 3.531 6.926 1 82.5 105 SER B N 1
ATOM 2168 C CA . SER B 1 105 ? -5.727 3.236 6.699 1 82.5 105 SER B CA 1
ATOM 2169 C C . SER B 1 105 ? -5.492 1.736 6.559 1 82.5 105 SER B C 1
ATOM 2171 O O . SER B 1 105 ? -6.242 0.931 7.113 1 82.5 105 SER B O 1
ATOM 2173 N N . MET B 1 106 ? -4.457 1.432 5.836 1 79.31 106 MET B N 1
ATOM 2174 C CA . MET B 1 106 ? -4.039 0.037 5.715 1 79.31 106 MET B CA 1
ATOM 2175 C C . MET B 1 106 ? -3.375 -0.446 7 1 79.31 106 MET B C 1
ATOM 2177 O O . MET B 1 106 ? -3.482 -1.62 7.355 1 79.31 106 MET B O 1
ATOM 2181 N N . ILE B 1 107 ? -2.715 0.404 7.66 1 83.5 107 ILE B N 1
ATOM 2182 C CA . ILE B 1 107 ? -2.043 0.092 8.914 1 83.5 107 ILE B CA 1
ATOM 2183 C C . ILE B 1 107 ? -2.52 1.05 10.008 1 83.5 107 ILE B C 1
ATOM 2185 O O . ILE B 1 107 ? -2.283 2.258 9.93 1 83.5 107 ILE B O 1
ATOM 2189 N N . PRO B 1 108 ? -3.107 0.506 11 1 86 108 PRO B N 1
ATOM 2190 C CA . PRO B 1 108 ? -3.539 1.375 12.102 1 86 108 PRO B CA 1
ATOM 2191 C C . PRO B 1 108 ? -2.383 2.148 12.727 1 86 108 PRO B C 1
ATOM 2193 O O . PRO B 1 108 ? -1.28 1.615 12.867 1 86 108 PRO B O 1
ATOM 2196 N N . ALA B 1 109 ? -2.719 3.369 13.203 1 91.62 109 ALA B N 1
ATOM 2197 C CA . ALA B 1 109 ? -1.709 4.258 13.773 1 91.62 109 ALA B CA 1
ATOM 2198 C C . ALA B 1 109 ? -1.042 3.627 14.984 1 91.62 109 ALA B C 1
ATOM 2200 O O . ALA B 1 109 ? 0.167 3.77 15.188 1 91.62 109 ALA B O 1
ATOM 2201 N N . LEU B 1 110 ? -1.786 2.887 15.812 1 91.31 110 LEU B N 1
ATOM 2202 C CA . LEU B 1 110 ? -1.229 2.236 17 1 91.31 110 LEU B CA 1
ATOM 2203 C C . LEU B 1 110 ? -0.158 1.225 16.609 1 91.31 110 LEU B C 1
ATOM 2205 O O . LEU B 1 110 ? 0.875 1.119 17.266 1 91.31 110 LEU B O 1
ATOM 2209 N N . CYS B 1 111 ? -0.42 0.451 15.547 1 89.94 111 CYS B N 1
ATOM 2210 C CA . CYS B 1 111 ? 0.554 -0.525 15.07 1 89.94 111 CYS B CA 1
ATOM 2211 C C . CYS B 1 111 ? 1.848 0.159 14.648 1 89.94 111 CYS B C 1
ATOM 2213 O O . CYS B 1 111 ? 2.939 -0.305 14.984 1 89.94 111 CYS B O 1
ATOM 2215 N N . VAL B 1 112 ? 1.719 1.226 13.969 1 92.69 112 VAL B N 1
ATOM 2216 C CA . VAL B 1 112 ? 2.889 1.981 13.531 1 92.69 112 VAL B CA 1
ATOM 2217 C C . VAL B 1 112 ? 3.656 2.496 14.742 1 92.69 112 VAL B C 1
ATOM 2219 O O . VAL B 1 112 ? 4.879 2.367 14.812 1 92.69 112 VAL B O 1
ATOM 2222 N N . ALA B 1 113 ? 2.92 3.113 15.695 1 94.88 113 ALA B N 1
ATOM 2223 C CA . ALA B 1 113 ? 3.539 3.646 16.906 1 94.88 113 ALA B CA 1
ATOM 2224 C C . ALA B 1 113 ? 4.309 2.559 17.656 1 94.88 113 ALA B C 1
ATOM 2226 O O . ALA B 1 113 ? 5.414 2.797 18.141 1 94.88 113 ALA B O 1
ATOM 2227 N N . THR B 1 114 ? 3.719 1.388 17.75 1 92.25 114 THR B N 1
ATOM 2228 C CA . THR B 1 114 ? 4.316 0.261 18.453 1 92.25 114 THR B CA 1
ATOM 2229 C C . THR B 1 114 ? 5.57 -0.225 17.734 1 92.25 114 THR B C 1
ATOM 2231 O O . THR B 1 114 ? 6.625 -0.388 18.344 1 92.25 114 THR B O 1
ATOM 2234 N N . LEU B 1 115 ? 5.453 -0.4 16.5 1 91.69 115 LEU B N 1
ATOM 2235 C CA . LEU B 1 115 ? 6.566 -0.931 15.719 1 91.69 115 LEU B CA 1
ATOM 2236 C C . LEU B 1 115 ? 7.715 0.069 15.656 1 91.69 115 LEU B C 1
ATOM 2238 O O . LEU B 1 115 ? 8.883 -0.323 15.625 1 91.69 115 LEU B O 1
ATOM 2242 N N . GLN B 1 116 ? 7.379 1.349 15.617 1 94.94 116 GLN B N 1
ATOM 2243 C CA . GLN B 1 116 ? 8.398 2.393 15.586 1 94.94 116 GLN B CA 1
ATOM 2244 C C . GLN B 1 116 ? 8.883 2.73 17 1 94.94 116 GLN B C 1
ATOM 2246 O O . GLN B 1 116 ? 9.758 3.584 17.172 1 94.94 116 GLN B O 1
ATOM 2251 N N . LYS B 1 117 ? 8.273 2.201 18.016 1 95.94 117 LYS B N 1
ATOM 2252 C CA . LYS B 1 117 ? 8.648 2.348 19.422 1 95.94 117 LYS B CA 1
ATOM 2253 C C . LYS B 1 117 ? 8.469 3.787 19.891 1 95.94 117 LYS B C 1
ATOM 2255 O O . LYS B 1 117 ? 9.336 4.34 20.562 1 95.94 117 LYS B O 1
ATOM 2260 N N . HIS B 1 118 ? 7.457 4.398 19.484 1 97.06 118 H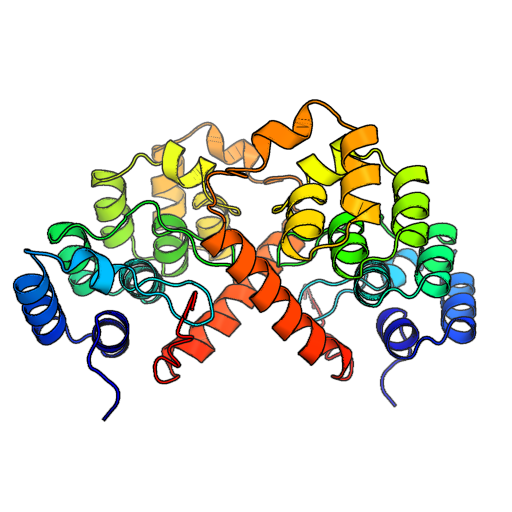IS B N 1
ATOM 2261 C CA . HIS B 1 118 ? 7.062 5.707 20.016 1 97.06 118 HIS B CA 1
ATOM 2262 C C . HIS B 1 118 ? 6.211 5.566 21.266 1 97.06 118 HIS B C 1
ATOM 2264 O O . HIS B 1 118 ? 4.98 5.574 21.188 1 97.06 118 HIS B O 1
ATOM 2270 N N . SER B 1 119 ? 6.82 5.551 22.375 1 96.88 119 SER B N 1
ATOM 2271 C CA . SER B 1 119 ? 6.16 5.215 23.625 1 96.88 119 SER B CA 1
ATOM 2272 C C . SER B 1 119 ? 5.055 6.211 23.953 1 96.88 119 SER B C 1
ATOM 2274 O O . SER B 1 119 ? 3.98 5.824 24.422 1 96.88 119 SER B O 1
ATOM 2276 N N . ALA B 1 120 ? 5.324 7.473 23.75 1 97.88 120 ALA B N 1
ATOM 2277 C CA . ALA B 1 120 ? 4.332 8.5 24.047 1 97.88 120 ALA B CA 1
ATOM 2278 C C . ALA B 1 120 ? 3.086 8.336 23.188 1 97.88 120 ALA B C 1
ATOM 2280 O O . ALA B 1 120 ? 1.961 8.484 23.656 1 97.88 120 ALA B O 1
ATOM 2281 N N . LEU B 1 121 ? 3.314 7.992 21.938 1 97.56 121 LEU B N 1
ATOM 2282 C CA . LEU B 1 121 ? 2.193 7.812 21.031 1 97.56 121 LEU B CA 1
ATOM 2283 C C . LEU B 1 121 ? 1.421 6.539 21.359 1 97.56 121 LEU B C 1
ATOM 2285 O O . LEU B 1 121 ? 0.19 6.52 21.281 1 97.56 121 LEU B O 1
ATOM 2289 N N . VAL B 1 122 ? 2.111 5.453 21.688 1 94.69 122 VAL B N 1
ATOM 2290 C CA . VAL B 1 122 ? 1.457 4.211 22.078 1 94.69 122 VAL B CA 1
ATOM 2291 C C . VAL B 1 122 ? 0.537 4.465 23.266 1 94.69 122 VAL B C 1
ATOM 2293 O O . VAL B 1 122 ? -0.625 4.051 23.266 1 94.69 122 VAL B O 1
ATOM 2296 N N . ALA B 1 123 ? 1.068 5.168 24.219 1 95.56 123 ALA B N 1
ATOM 2297 C CA . ALA B 1 123 ? 0.28 5.488 25.406 1 95.56 123 ALA B CA 1
ATOM 2298 C C . ALA B 1 123 ? -0.931 6.344 25.047 1 95.56 123 ALA B C 1
ATOM 2300 O O . ALA B 1 123 ? -2.041 6.094 25.516 1 95.56 123 ALA B O 1
ATOM 2301 N N . TYR B 1 124 ? -0.695 7.293 24.25 1 96.5 124 TYR B N 1
ATOM 2302 C CA . TYR B 1 124 ? -1.758 8.211 23.859 1 96.5 124 TYR B CA 1
ATOM 2303 C C . TYR B 1 124 ? -2.871 7.477 23.125 1 96.5 124 TYR B C 1
ATOM 2305 O O . TYR B 1 124 ? -4.051 7.637 23.438 1 96.5 124 TYR B O 1
ATOM 2313 N N . PHE B 1 125 ? -2.539 6.605 22.109 1 94.38 125 PHE B N 1
ATOM 2314 C CA . PHE B 1 125 ? -3.537 5.883 21.328 1 94.38 125 PHE B CA 1
ATOM 2315 C C . PHE B 1 125 ? -4.27 4.863 22.203 1 94.38 125 PHE B C 1
ATOM 2317 O O . PHE B 1 125 ? -5.461 4.617 22 1 94.38 125 PHE B O 1
ATOM 2324 N N . THR B 1 126 ? -3.525 4.234 23.078 1 91.75 126 THR B N 1
ATOM 2325 C CA . THR B 1 126 ? -4.133 3.266 23.984 1 91.75 126 THR B CA 1
ATOM 2326 C C . THR B 1 126 ? -5.191 3.932 24.859 1 91.75 126 THR B C 1
ATOM 2328 O O . THR B 1 126 ? -6.219 3.326 25.172 1 91.75 126 THR B O 1
ATOM 2331 N N . GLN B 1 127 ? -4.945 5.141 25.219 1 93 127 GLN B N 1
ATOM 2332 C CA . GLN B 1 127 ? -5.914 5.902 26 1 93 127 GLN B CA 1
ATOM 2333 C C . GLN B 1 127 ? -7.145 6.25 25.156 1 93 127 GLN B C 1
ATOM 2335 O O . GLN B 1 127 ? -8.266 6.27 25.672 1 93 127 GLN B O 1
ATOM 2340 N N . LEU B 1 128 ? -6.969 6.531 23.938 1 91.88 128 LEU B N 1
ATOM 2341 C CA . LEU B 1 128 ? -8.07 6.898 23.047 1 91.88 128 LEU B CA 1
ATOM 2342 C C . LEU B 1 128 ? -8.961 5.695 22.766 1 91.88 128 LEU B C 1
ATOM 2344 O O . LEU B 1 128 ? -10.172 5.848 22.562 1 91.88 128 LEU B O 1
ATOM 2348 N N . ASP B 1 129 ? -8.312 4.605 22.531 1 85.62 129 ASP B N 1
ATOM 2349 C CA . ASP B 1 129 ? -9.062 3.387 22.234 1 85.62 129 ASP B CA 1
ATOM 2350 C C . ASP B 1 129 ? -8.523 2.203 23.031 1 85.62 129 ASP B C 1
ATOM 2352 O O . ASP B 1 129 ? -7.793 1.365 22.5 1 85.62 129 ASP B O 1
ATOM 2356 N N . PRO B 1 130 ? -8.914 2.094 24.172 1 72.56 130 PRO B N 1
ATOM 2357 C CA . PRO B 1 130 ? -8.406 1.016 25.016 1 72.56 130 PRO B CA 1
ATOM 2358 C C . PRO B 1 130 ? -8.75 -0.372 24.484 1 72.56 130 PRO B C 1
ATOM 2360 O O . PRO B 1 130 ? -8 -1.327 24.703 1 72.56 130 PRO B O 1
ATOM 2363 N N . ARG B 1 131 ? -9.695 -0.624 23.766 1 63.47 131 ARG B N 1
ATOM 2364 C CA . ARG B 1 131 ? -10.125 -1.922 23.25 1 63.47 131 ARG B CA 1
ATOM 2365 C C . ARG B 1 131 ? -9.43 -2.252 21.938 1 63.47 131 ARG B C 1
ATOM 2367 O O . ARG B 1 131 ? -9.352 -3.42 21.547 1 63.47 131 ARG B O 1
ATOM 2374 N N . GLY B 1 132 ? -9.023 -1.332 21.219 1 58.44 132 GLY B N 1
ATOM 2375 C CA . GLY B 1 132 ? -8.414 -1.48 19.906 1 58.44 132 GLY B CA 1
ATOM 2376 C C . GLY B 1 132 ? -7.055 -2.143 19.938 1 58.44 132 GLY B C 1
ATOM 2377 O O . GLY B 1 132 ? -6.59 -2.686 18.938 1 58.44 132 GLY B O 1
ATOM 2378 N N . VAL B 1 133 ? -6.32 -1.991 21.062 1 54.53 133 VAL B N 1
ATOM 2379 C CA . VAL B 1 133 ? -4.973 -2.531 21.234 1 54.53 133 VAL B CA 1
ATOM 2380 C C . VAL B 1 133 ? -4.98 -4.031 20.953 1 54.53 133 VAL B C 1
ATOM 2382 O O . VAL B 1 133 ? -4.016 -4.578 20.422 1 54.53 133 VAL B O 1
ATOM 2385 N N . GLN B 1 134 ? -5.867 -4.703 21.328 1 51.03 134 GLN B N 1
ATOM 2386 C CA . GLN B 1 134 ? -5.93 -6.156 21.266 1 51.03 134 GLN B CA 1
ATOM 2387 C C . GLN B 1 134 ? -5.977 -6.641 19.812 1 51.03 134 GLN B C 1
ATOM 2389 O O . GLN B 1 134 ? -5.48 -7.727 19.5 1 51.03 134 GLN B O 1
ATOM 2394 N N . GLU B 1 135 ? -6.406 -5.887 19.047 1 50.44 135 GLU B N 1
ATOM 2395 C CA . GLU B 1 135 ? -6.676 -6.328 17.688 1 50.44 135 GLU B CA 1
ATOM 2396 C C . GLU B 1 135 ? -5.48 -6.059 16.766 1 50.44 135 GLU B C 1
ATOM 2398 O O . GLU B 1 135 ? -5.504 -6.414 15.586 1 50.44 135 GLU B O 1
ATOM 2403 N N . THR B 1 136 ? -4.492 -5.5 17.375 1 48.97 136 THR B N 1
ATOM 2404 C CA . THR B 1 136 ? -3.404 -5.043 16.516 1 48.97 136 THR B CA 1
ATOM 2405 C C . THR B 1 136 ? -2.604 -6.227 15.977 1 48.97 136 THR B C 1
ATOM 2407 O O . THR B 1 136 ? -1.76 -6.066 15.094 1 48.97 136 THR B O 1
ATOM 2410 N N . GLN B 1 137 ? -2.693 -7.449 16.5 1 49.12 137 GLN B N 1
ATOM 2411 C CA . GLN B 1 137 ? -1.85 -8.539 16.031 1 49.12 137 GLN B CA 1
ATOM 2412 C C . GLN B 1 137 ? -2.064 -8.797 14.539 1 49.12 137 GLN B C 1
ATOM 2414 O O . GLN B 1 137 ? -1.156 -9.258 13.852 1 49.12 137 GLN B O 1
ATOM 2419 N N . THR B 1 138 ? -3.195 -8.625 14.109 1 53.44 138 THR B N 1
ATOM 2420 C CA . THR B 1 138 ? -3.432 -8.883 12.688 1 53.44 138 THR B CA 1
ATOM 2421 C C . THR B 1 138 ? -4.34 -7.816 12.086 1 53.44 138 THR B C 1
ATOM 2423 O O . THR B 1 138 ? -5.41 -7.527 12.625 1 53.44 138 THR B O 1
ATOM 2426 N N . VAL B 1 139 ? -3.709 -6.777 11.664 1 56.62 139 VAL B N 1
ATOM 2427 C CA . VAL B 1 139 ? -4.562 -5.867 10.906 1 56.62 139 VAL B CA 1
ATOM 2428 C C . VAL B 1 139 ? -4.781 -6.422 9.492 1 56.62 139 VAL B C 1
ATOM 2430 O O . VAL B 1 139 ? -3.83 -6.555 8.719 1 56.62 139 VAL B O 1
ATOM 2433 N N . HIS B 1 140 ? -5.918 -6.719 9.188 1 61.31 140 HIS B N 1
ATOM 2434 C CA . HIS B 1 140 ? -6.285 -7.238 7.875 1 61.31 140 HIS B CA 1
ATOM 2435 C C . HIS B 1 140 ? -5.539 -8.531 7.566 1 61.31 140 HIS B C 1
ATOM 2437 O O . HIS B 1 140 ? -5.055 -8.727 6.449 1 61.31 140 HIS B O 1
ATOM 2443 N N . GLY B 1 141 ? -5.207 -9.242 8.656 1 64.81 141 GLY B N 1
ATOM 2444 C CA . GLY B 1 141 ? -4.559 -10.523 8.453 1 64.81 141 GLY B CA 1
ATOM 2445 C C . GLY B 1 141 ? -3.059 -10.414 8.258 1 64.81 141 GLY B C 1
ATOM 2446 O O . GLY B 1 141 ? -2.377 -11.414 8.047 1 64.81 141 GLY B O 1
ATOM 2447 N N . LEU B 1 142 ? -2.545 -9.242 8.383 1 73.88 142 LEU B N 1
ATOM 2448 C CA . LEU B 1 142 ? -1.111 -9.039 8.219 1 73.88 142 LEU B CA 1
ATOM 2449 C C . LEU B 1 142 ? -0.369 -9.305 9.523 1 73.88 142 LEU B C 1
ATOM 2451 O O . LEU B 1 142 ? -0.798 -8.859 10.586 1 73.88 142 LEU B O 1
ATOM 2455 N N . GLY B 1 143 ? 0.707 -10.078 9.391 1 77.25 143 GLY B N 1
ATOM 2456 C CA . GLY B 1 143 ? 1.574 -10.328 10.531 1 77.25 143 GLY B CA 1
ATOM 2457 C C . GLY B 1 143 ? 2.57 -9.211 10.773 1 77.25 143 GLY B C 1
ATOM 2458 O O . GLY B 1 143 ? 2.686 -8.281 9.969 1 77.25 143 GLY B O 1
ATOM 2459 N N . VAL B 1 144 ? 3.309 -9.305 11.891 1 82.56 144 VAL B N 1
ATOM 2460 C CA . VAL B 1 144 ? 4.258 -8.289 12.32 1 82.56 144 VAL B CA 1
ATOM 2461 C C . VAL B 1 144 ? 5.34 -8.109 11.258 1 82.56 144 VAL B C 1
ATOM 2463 O O . VAL B 1 144 ? 5.746 -6.98 10.961 1 82.56 144 VAL B O 1
ATOM 2466 N N . ALA B 1 145 ? 5.797 -9.172 10.656 1 83.38 145 ALA B N 1
ATOM 2467 C CA . ALA B 1 145 ? 6.844 -9.109 9.641 1 83.38 145 ALA B CA 1
ATOM 2468 C C . ALA B 1 145 ? 6.363 -8.352 8.406 1 83.38 145 ALA B C 1
ATOM 2470 O O . ALA B 1 145 ? 7.098 -7.527 7.852 1 83.38 145 ALA B O 1
ATOM 2471 N N . GLU B 1 146 ? 5.184 -8.633 8 1 84.06 146 GLU B N 1
ATOM 2472 C CA . GLU B 1 146 ? 4.602 -7.961 6.844 1 84.06 146 GLU B CA 1
ATOM 2473 C C . GLU B 1 146 ? 4.391 -6.473 7.121 1 84.06 146 GLU B C 1
ATOM 2475 O O . GLU B 1 146 ? 4.707 -5.629 6.281 1 84.06 146 GLU B O 1
ATOM 2480 N N . LEU B 1 147 ? 3.883 -6.234 8.289 1 87 147 LEU B N 1
ATOM 2481 C CA . LEU B 1 147 ? 3.646 -4.848 8.672 1 87 147 LEU B CA 1
ATOM 2482 C C . LEU B 1 147 ? 4.953 -4.062 8.719 1 87 147 LEU B C 1
ATOM 2484 O O . LEU B 1 147 ? 5.027 -2.943 8.203 1 87 147 LEU B O 1
ATOM 2488 N N . ARG B 1 148 ? 5.938 -4.613 9.305 1 89.75 148 ARG B N 1
ATOM 2489 C CA . ARG B 1 148 ? 7.25 -3.977 9.359 1 89.75 148 ARG B CA 1
ATOM 2490 C C . ARG B 1 148 ? 7.797 -3.729 7.961 1 89.75 148 ARG B C 1
ATOM 2492 O O . ARG B 1 148 ? 8.367 -2.67 7.688 1 89.75 148 ARG B O 1
ATOM 2499 N N . GLY B 1 149 ? 7.66 -4.73 7.148 1 90.31 149 GLY B N 1
ATOM 2500 C CA . GLY B 1 149 ? 8.102 -4.574 5.77 1 90.31 149 GLY B CA 1
ATOM 2501 C C . GLY B 1 149 ? 7.395 -3.449 5.039 1 90.31 149 GLY B C 1
ATOM 2502 O O . GLY B 1 149 ? 8.031 -2.672 4.324 1 90.31 149 GLY B O 1
ATOM 2503 N N . MET B 1 150 ? 6.152 -3.369 5.195 1 89.94 150 MET B N 1
ATOM 2504 C CA . MET B 1 150 ? 5.352 -2.318 4.574 1 89.94 150 MET B CA 1
ATOM 2505 C C . MET B 1 150 ? 5.805 -0.939 5.039 1 89.94 150 MET B C 1
ATOM 2507 O O . MET B 1 150 ? 6 -0.036 4.223 1 89.94 150 MET B O 1
ATOM 2511 N N . ILE B 1 151 ? 5.953 -0.819 6.324 1 91.38 151 ILE B N 1
ATOM 2512 C CA . ILE B 1 151 ? 6.363 0.453 6.91 1 91.38 151 ILE B CA 1
ATOM 2513 C C . ILE B 1 151 ? 7.75 0.832 6.402 1 91.38 151 ILE B C 1
ATOM 2515 O O . ILE B 1 151 ? 7.98 1.972 5.992 1 91.38 151 ILE B O 1
ATOM 2519 N N . LYS B 1 152 ? 8.664 -0.072 6.387 1 92 152 LYS B N 1
ATOM 2520 C CA . LYS B 1 152 ? 10.039 0.177 5.961 1 92 152 LYS B CA 1
ATOM 2521 C C . LYS B 1 152 ? 10.094 0.551 4.48 1 92 152 LYS B C 1
ATOM 2523 O O . LYS B 1 152 ? 10.844 1.449 4.09 1 92 152 LYS B O 1
ATOM 2528 N N . THR B 1 153 ? 9.375 -0.173 3.715 1 91.94 153 THR B N 1
ATOM 2529 C CA . THR B 1 153 ? 9.352 0.098 2.281 1 91.94 153 THR B CA 1
ATOM 2530 C C . THR B 1 153 ? 8.781 1.483 1.999 1 91.94 153 THR B C 1
ATOM 2532 O O . THR B 1 153 ? 9.359 2.258 1.234 1 91.94 153 THR B O 1
ATOM 2535 N N . ALA B 1 154 ? 7.633 1.743 2.59 1 91.19 154 ALA B N 1
ATOM 2536 C CA . ALA B 1 154 ? 7.039 3.066 2.424 1 91.19 154 ALA B CA 1
ATOM 2537 C C . ALA B 1 154 ? 8.016 4.164 2.846 1 91.19 154 ALA B C 1
ATOM 2539 O O . ALA B 1 154 ? 8.148 5.184 2.164 1 91.19 154 ALA B O 1
ATOM 2540 N N . ASP B 1 155 ? 8.68 3.971 3.965 1 92.56 155 ASP B N 1
ATOM 2541 C CA . ASP B 1 155 ? 9.648 4.938 4.473 1 92.56 155 ASP B CA 1
ATOM 2542 C C . ASP B 1 155 ? 10.789 5.145 3.479 1 92.56 155 ASP B C 1
ATOM 2544 O O . ASP B 1 155 ? 11.188 6.281 3.219 1 92.56 155 ASP B O 1
ATOM 2548 N N . ARG B 1 156 ? 11.289 4.074 2.951 1 89.5 156 ARG B N 1
ATOM 2549 C CA . ARG B 1 156 ? 12.375 4.148 1.977 1 89.5 156 ARG B CA 1
ATOM 2550 C C . ARG B 1 156 ? 11.961 4.961 0.755 1 89.5 156 ARG B C 1
ATOM 2552 O O . ARG B 1 156 ? 12.719 5.812 0.283 1 89.5 156 ARG B O 1
ATOM 2559 N N . LEU B 1 157 ? 10.82 4.777 0.323 1 88.19 157 LEU B N 1
ATOM 2560 C CA . LEU B 1 157 ? 10.336 5.438 -0.884 1 88.19 157 LEU B CA 1
ATOM 2561 C C . LEU B 1 157 ? 10.008 6.898 -0.608 1 88.19 157 LEU B C 1
ATOM 2563 O O . LEU B 1 157 ? 10.312 7.773 -1.425 1 88.19 157 LEU B O 1
ATOM 2567 N N . ASN B 1 158 ? 9.438 7.109 0.519 1 86.5 158 ASN B N 1
ATOM 2568 C CA . ASN B 1 158 ? 9.148 8.484 0.903 1 86.5 158 ASN B CA 1
ATOM 2569 C C . ASN B 1 158 ? 10.43 9.281 1.128 1 86.5 158 ASN B C 1
ATOM 2571 O O . ASN B 1 158 ? 10.5 10.469 0.783 1 86.5 158 ASN B O 1
ATOM 2575 N N . LYS B 1 159 ? 11.391 8.672 1.739 1 86.25 159 LYS B N 1
ATOM 2576 C CA . LYS B 1 159 ? 12.672 9.328 1.969 1 86.25 159 LYS B CA 1
ATOM 2577 C C . LYS B 1 159 ? 13.344 9.703 0.65 1 86.25 159 LYS B C 1
ATOM 2579 O O . LYS B 1 159 ? 13.906 10.789 0.522 1 86.25 159 LYS B O 1
ATOM 2584 N N . HIS B 1 160 ? 13.25 8.828 -0.235 1 81.19 160 HIS B N 1
ATOM 2585 C CA . HIS B 1 160 ? 13.805 9.102 -1.553 1 81.19 160 HIS B CA 1
ATOM 2586 C C . HIS B 1 160 ? 13.086 10.266 -2.229 1 81.19 160 HIS B C 1
ATOM 2588 O O . HIS B 1 160 ? 13.719 11.07 -2.916 1 81.19 160 HIS B O 1
ATOM 2594 N N . ASN B 1 161 ? 11.797 10.344 -2.096 1 77.06 161 ASN B N 1
ATOM 2595 C CA . ASN B 1 161 ? 10.977 11.383 -2.713 1 77.06 161 ASN B CA 1
ATOM 2596 C C . ASN B 1 161 ? 11.133 12.719 -1.999 1 77.06 161 ASN B C 1
ATOM 2598 O O . ASN B 1 161 ? 10.938 13.781 -2.604 1 77.06 161 ASN B O 1
ATOM 2602 N N . ALA B 1 162 ? 11.258 12.625 -0.729 1 69.69 162 ALA B N 1
ATOM 2603 C CA . ALA B 1 162 ? 11.43 13.859 0.038 1 69.69 162 ALA B CA 1
ATOM 2604 C C . ALA B 1 162 ? 12.633 14.656 -0.458 1 69.69 162 ALA B C 1
ATOM 2606 O O . ALA B 1 162 ? 12.641 15.883 -0.397 1 69.69 162 ALA B O 1
ATOM 2607 N N . HIS B 1 163 ? 13.539 13.992 -1.006 1 63.78 163 HIS B N 1
ATOM 2608 C CA . HIS B 1 163 ? 14.766 14.648 -1.433 1 63.78 163 HIS B CA 1
ATOM 2609 C C . HIS B 1 163 ? 14.742 14.953 -2.928 1 63.78 163 HIS B C 1
ATOM 2611 O O . HIS B 1 163 ? 15.602 15.672 -3.434 1 63.78 163 HIS B O 1
ATOM 2617 N N . SER B 1 164 ? 13.773 14.336 -3.611 1 59.28 164 SER B N 1
ATOM 2618 C CA . SER B 1 164 ? 13.742 14.562 -5.051 1 59.28 164 SER B CA 1
ATOM 2619 C C . SER B 1 164 ? 12.797 15.703 -5.41 1 59.28 164 SER B C 1
ATOM 2621 O O . SER B 1 1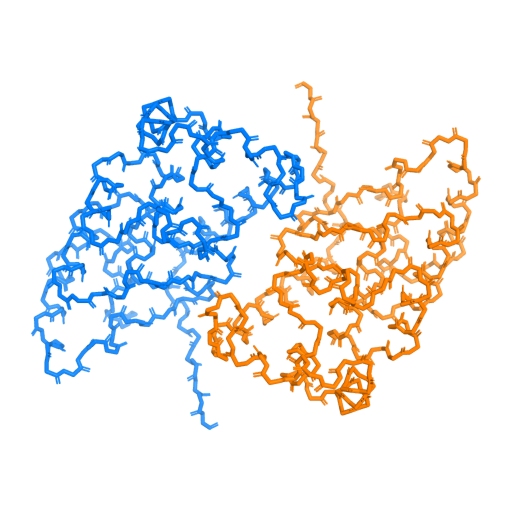64 ? 11.805 15.93 -4.719 1 59.28 164 SER B O 1
ATOM 2623 N N . PRO B 1 165 ? 13.273 16.578 -6.262 1 50.44 165 PRO B N 1
ATOM 2624 C CA . PRO B 1 165 ? 12.336 17.609 -6.73 1 50.44 165 PRO B CA 1
ATOM 2625 C C . PRO B 1 165 ? 11.016 17.016 -7.215 1 50.44 165 PRO B C 1
ATOM 2627 O O . PRO B 1 165 ? 10.969 15.859 -7.645 1 50.44 165 PRO B O 1
ATOM 2630 N N . PRO B 1 166 ? 9.906 17.594 -6.77 1 49.06 166 PRO B N 1
ATOM 2631 C CA . PRO B 1 166 ? 8.578 17.094 -7.129 1 49.06 166 PRO B CA 1
ATOM 2632 C C . PRO B 1 166 ? 8.477 16.688 -8.594 1 49.06 166 PRO B C 1
ATOM 2634 O O . PRO B 1 166 ? 8.844 17.469 -9.484 1 49.06 166 PRO B O 1
ATOM 2637 N N . THR B 1 167 ? 8.852 15.469 -8.961 1 44.78 167 THR B N 1
ATOM 2638 C CA . THR B 1 167 ? 8.5 15.102 -10.328 1 44.78 167 THR B CA 1
ATOM 2639 C C . THR B 1 167 ? 6.984 15.008 -10.492 1 44.78 167 THR B C 1
ATOM 2641 O O . THR B 1 167 ? 6.32 14.273 -9.758 1 44.78 167 THR B O 1
ATOM 2644 N N . PHE B 1 168 ? 6.367 16.094 -10.844 1 40.25 168 PHE B N 1
ATOM 2645 C CA . PHE B 1 168 ? 4.93 16.172 -11.07 1 40.25 168 PHE B CA 1
ATOM 2646 C C . PHE B 1 168 ? 4.48 15.062 -12.023 1 40.25 168 PHE B C 1
ATOM 2648 O O . PHE B 1 168 ? 5.02 14.93 -13.125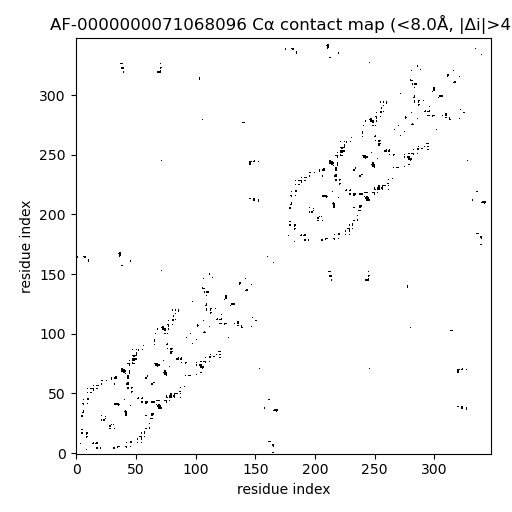 1 40.25 168 PHE B O 1
ATOM 2655 N N . ILE B 1 169 ? 4.043 14.016 -11.586 1 38.28 169 ILE B N 1
ATOM 2656 C CA . ILE B 1 169 ? 3.338 13.203 -12.578 1 38.28 169 ILE B CA 1
ATOM 2657 C C . ILE B 1 169 ? 2.033 13.891 -12.969 1 38.28 169 ILE B C 1
ATOM 2659 O O . ILE B 1 169 ? 1.167 14.125 -12.125 1 38.28 169 ILE B O 1
ATOM 2663 N N . SER B 1 170 ? 2.057 14.758 -13.891 1 34.31 170 SER B N 1
ATOM 2664 C CA . SER B 1 170 ? 0.854 15.383 -14.438 1 34.31 170 SER B CA 1
ATOM 2665 C C . SER B 1 170 ? -0.241 14.344 -14.68 1 34.31 170 SER B C 1
ATOM 2667 O O . SER B 1 170 ? -0.013 13.336 -15.352 1 34.31 170 SER B O 1
ATOM 2669 N N . ASN B 1 171 ? -0.979 14.062 -13.758 1 34.75 171 ASN B N 1
ATOM 2670 C CA . ASN B 1 171 ? -2.199 13.312 -14.039 1 34.75 171 ASN B CA 1
ATOM 2671 C C . ASN B 1 171 ? -2.916 13.859 -15.273 1 34.75 171 ASN B C 1
ATOM 2673 O O . ASN B 1 171 ? -3.809 14.695 -15.156 1 34.75 171 ASN B O 1
ATOM 2677 N N . ARG B 1 172 ? -2.359 14.297 -16.375 1 28.8 172 ARG B N 1
ATOM 2678 C CA . ARG B 1 172 ? -3.141 14.719 -17.531 1 28.8 172 ARG B CA 1
ATOM 2679 C C . ARG B 1 172 ? -4.172 13.664 -17.922 1 28.8 172 ARG B C 1
ATOM 2681 O O . ARG B 1 172 ? -3.818 12.586 -18.406 1 28.8 172 ARG B O 1
ATOM 2688 N N . LEU B 1 173 ? -5.23 13.445 -17.172 1 25.56 173 LEU B N 1
ATOM 2689 C CA . LEU B 1 173 ? -6.414 13.055 -17.938 1 25.56 173 LEU B CA 1
ATOM 2690 C C . LEU B 1 173 ? -6.59 13.953 -19.156 1 25.56 173 LEU B C 1
ATOM 2692 O O . LEU B 1 173 ? -6.922 15.133 -19.031 1 25.56 173 LEU B O 1
ATOM 2696 N N . ARG B 1 174 ? -5.594 14.039 -20.125 1 21.52 174 ARG B N 1
ATOM 2697 C CA . ARG B 1 174 ? -6.25 14.414 -21.375 1 21.52 174 ARG B CA 1
ATOM 2698 C C . ARG B 1 174 ? -7.242 13.336 -21.812 1 21.52 174 ARG B C 1
ATOM 2700 O O . ARG B 1 174 ? -6.961 12.141 -21.703 1 21.52 174 ARG B O 1
#

Radius of gyration: 21.05 Å; Cα contacts (8 Å, |Δi|>4): 508; chains: 2; bounding box: 50×65×47 Å

Nearest PDB structures (foldseek):
  7b4w-assembly1_A  TM=7.557E-01  e=3.477E-06  synthetic construct
  6gvm-assembly1_D  TM=7.730E-01  e=9.366E-06  synthetic construct
  6fp8-assembly1_B  TM=7.347E-01  e=1.087E-05  synthetic construct
  9db5-assembly1_A  TM=7.670E-01  e=1.969E-05  Homo sapiens
  4gmr-assembly2_B  TM=7.410E-01  e=7.503E-05  synthetic construct

Secondary structure (DSSP, 8-state):
-----HHHHHHTT-HHHHHHHHHHTTTTTHHHHT---TT---HHHHHHHHT-HHHHHHHHHTT--TT-B-TTS-BHHHHHHHTT-HHHHHHHHTTS-HHHHHHH-SS-HHHHHHHTT-HHHHHHHHHH-TTGGGGGG-BTTB-HHHHHHHHHHHHHHHHHHHSS----------/-----HHHHHHTT-HHHHHHHHHHGGGTTHHHHT---TT---HHHHHHHHT-HHHHHHHHHTT--TT-B-TTS-BHHHHHHHTT-HHHHHHHHTTS-HHHHHHH-SS-HHHHHHHTT-HHHHHHHHHH-TTGGGGGG-BTTB-HHHHHHHHHHHHHHHHHHHSS----------

InterPro domains:
  IPR002110 Ankyrin repeat [PF12796] (34-100)
  IPR002110 Ankyrin repeat [PS50088] (39-71)
  IPR002110 Ankyrin repeat [SM00248] (39-68)
  IPR002110 Ankyrin repeat [SM00248] (72-103)
  IPR036770 Ankyrin repeat-containing domain superfamily [G3DSA:1.25.40.20] (9-170)
  IPR036770 Ankyrin repeat-containing domain superfamily [SSF48403] (33-162)
  IPR051631 Ankyrin repeat and KH/SAM domain-containing protein [PTHR23206] (32-118)

Solvent-accessible surface area (backbone atoms only — not comparable to full-atom values): 18942 Å² total; per-residue (Å²): 127,79,79,87,42,46,50,56,22,45,64,65,67,34,49,66,62,34,50,54,53,51,63,70,23,70,89,70,24,64,62,58,48,61,46,43,41,77,58,37,37,26,25,51,39,48,15,21,45,69,51,36,54,69,47,30,50,53,39,52,73,74,61,47,72,78,80,48,56,25,47,79,33,43,28,39,58,34,27,12,36,65,49,59,33,58,71,48,41,53,56,52,51,75,76,43,54,68,67,61,55,38,71,58,26,67,58,41,41,55,52,43,12,54,75,70,62,31,63,69,52,35,53,52,46,40,68,76,36,67,74,57,63,75,52,54,70,42,51,79,77,37,44,68,69,52,50,51,46,26,53,50,44,52,48,53,52,48,56,55,49,62,72,41,75,81,57,68,60,75,78,69,82,118,127,78,79,88,43,44,50,54,23,43,65,65,69,34,49,66,63,34,50,53,52,51,62,69,23,70,88,68,26,64,62,59,49,61,46,41,40,77,58,38,37,27,26,52,39,48,15,21,45,69,52,37,53,68,47,31,50,52,38,52,74,73,61,48,72,77,82,49,55,24,46,78,33,42,28,38,59,35,27,13,36,66,49,57,31,60,70,50,40,55,58,50,50,75,77,44,54,70,66,61,54,39,70,58,26,66,57,41,42,55,54,45,13,54,75,70,63,31,64,70,50,35,54,51,46,41,68,75,37,67,74,59,63,75,51,55,67,40,51,79,76,36,44,69,69,52,51,51,47,26,53,51,44,51,49,54,52,47,56,56,49,60,72,39,75,80,57,69,60,74,77,68,82,116

Organism: Drosophila erecta (NCBI:txid7220)